Protein AF-0000000081989270 (afdb_homodimer)

Secondary structure (DSSP, 8-state):
--------------PBPHHHHHHHHBSEEEEEEEEHHHH-GGGGGSEEESSEEEEEEEE-B-SSTTEEEEEEEEEEEEEEEEEET-SSS--EEEEEEEEEEEEEEEE----SS--------STTGGGGSTT-/--------------EEPHHHHHHHHBSEEEEEEEEHHHH-GGGGGSEEESSEEEEEEEE-B-SSTTEEEEEEEEEEEEEEEEEET-SSS--EEEEEEEEEEEEEEEE----SS--------SGGGGGGGTT-

Radius of gyration: 22.68 Å; Cα contacts (8 Å, |Δi|>4): 472; chains: 2; bounding box: 54×70×56 Å

pLDDT: mean 73.43, std 27.69, range [23.03, 98.38]

Structure (mmCIF, N/CA/C/O backbone):
data_AF-0000000081989270-model_v1
#
loop_
_entity.id
_entity.type
_entity.pdbx_description
1 polymer 'Placental growth factor'
#
loop_
_atom_site.group_PDB
_atom_site.id
_atom_site.type_symbol
_atom_site.label_atom_id
_atom_site.label_alt_id
_atom_site.label_comp_id
_atom_site.label_asym_id
_atom_site.label_entity_id
_atom_site.label_seq_id
_atom_site.pdbx_PDB_ins_code
_atom_site.Cartn_x
_atom_site.Cartn_y
_atom_site.Cartn_z
_atom_site.occupancy
_atom_site.B_iso_or_equiv
_atom_site.auth_seq_id
_atom_site.auth_comp_id
_atom_site.auth_asym_id
_atom_site.auth_atom_id
_atom_site.pdbx_PDB_model_num
ATOM 1 N N . LYS A 1 1 ? -20.906 -37.25 28.047 1 23.83 1 LYS A N 1
ATOM 2 C CA . LYS A 1 1 ? -20.953 -35.812 27.797 1 23.83 1 LYS A CA 1
ATOM 3 C C . LYS A 1 1 ? -20.328 -35.469 26.469 1 23.83 1 LYS A C 1
ATOM 5 O O . LYS A 1 1 ? -19.141 -35.719 26.25 1 23.83 1 LYS A O 1
ATOM 10 N N . PRO A 1 2 ? -20.891 -35.312 25.25 1 27.73 2 PRO A N 1
ATOM 11 C CA . PRO A 1 2 ? -20.234 -35.5 23.953 1 27.73 2 PRO A CA 1
ATOM 12 C C . PRO A 1 2 ? -19.297 -34.344 23.578 1 27.73 2 PRO A C 1
ATOM 14 O O . PRO A 1 2 ? -19.484 -33.219 24.047 1 27.73 2 PRO A O 1
ATOM 17 N N . ASN A 1 3 ? -17.922 -34.562 23.438 1 27.75 3 ASN A N 1
ATOM 18 C CA . ASN A 1 3 ? -16.719 -33.781 23.125 1 27.75 3 ASN A CA 1
ATOM 19 C C . ASN A 1 3 ? -16.906 -32.906 21.891 1 27.75 3 ASN A C 1
ATOM 21 O O . ASN A 1 3 ? -17.078 -33.438 20.781 1 27.75 3 ASN A O 1
ATOM 25 N N . LEU A 1 4 ? -17.719 -31.891 21.891 1 28.42 4 LEU A N 1
ATOM 26 C CA . LEU A 1 4 ? -18.156 -30.906 20.906 1 28.42 4 LEU A CA 1
ATOM 27 C C . LEU A 1 4 ? -16.953 -30.266 20.219 1 28.42 4 LEU A C 1
ATOM 29 O O . LEU A 1 4 ? -16.203 -29.516 20.844 1 28.42 4 LEU A O 1
ATOM 33 N N . PHE A 1 5 ? -16.172 -30.953 19.328 1 28.05 5 PHE A N 1
ATOM 34 C CA . PHE A 1 5 ? -15.047 -30.703 18.438 1 28.05 5 PHE A CA 1
ATOM 35 C C . PHE A 1 5 ? -15.219 -29.391 17.688 1 28.05 5 PHE A C 1
ATOM 37 O O . PHE A 1 5 ? -16.25 -29.156 17.062 1 28.05 5 PHE A O 1
ATOM 44 N N . LEU A 1 6 ? -14.977 -28.266 18.188 1 29.64 6 LEU A N 1
ATOM 45 C CA . LEU A 1 6 ? -14.984 -26.906 17.672 1 29.64 6 LEU A CA 1
ATOM 46 C C . LEU A 1 6 ? -14.367 -26.844 16.281 1 29.64 6 LEU A C 1
ATOM 48 O O . LEU A 1 6 ? -13.219 -27.266 16.078 1 29.64 6 LEU A O 1
ATOM 52 N N . ARG A 1 7 ? -15.141 -27.078 15.141 1 26.08 7 ARG A N 1
ATOM 53 C CA . ARG A 1 7 ? -14.922 -27.031 13.695 1 26.08 7 ARG A CA 1
ATOM 54 C C . ARG A 1 7 ? -14.141 -25.781 13.305 1 26.08 7 ARG A C 1
ATOM 56 O O . ARG A 1 7 ? -14.586 -24.656 13.555 1 26.08 7 ARG A O 1
ATOM 63 N N . ASN A 1 8 ? -12.922 -25.578 13.656 1 30.67 8 ASN A N 1
ATOM 64 C CA . ASN A 1 8 ? -11.977 -24.641 13.062 1 30.67 8 ASN A CA 1
ATOM 65 C C . ASN A 1 8 ? -12.242 -24.438 11.57 1 30.67 8 ASN A C 1
ATOM 67 O O . ASN A 1 8 ? -12.055 -25.344 10.773 1 30.67 8 ASN A O 1
ATOM 71 N N . SER A 1 9 ? -13.336 -23.859 10.969 1 32.69 9 SER A N 1
ATOM 72 C CA . SER A 1 9 ? -13.953 -23.625 9.664 1 32.69 9 SER A CA 1
ATOM 73 C C . SER A 1 9 ? -12.922 -23.156 8.641 1 32.69 9 SER A C 1
ATOM 75 O O . SER A 1 9 ? -12.414 -22.031 8.727 1 32.69 9 SER A O 1
ATOM 77 N N . THR A 1 10 ? -11.734 -23.719 8.227 1 38.34 10 THR A N 1
ATOM 78 C CA . THR A 1 10 ? -10.875 -23.75 7.047 1 38.34 10 THR A CA 1
ATOM 79 C C . THR A 1 10 ? -11.688 -23.516 5.781 1 38.34 10 THR A C 1
ATOM 81 O O . THR A 1 10 ? -12.422 -24.391 5.336 1 38.34 10 THR A O 1
ATOM 84 N N . THR A 1 11 ? -12.664 -22.594 5.695 1 41.31 11 THR A N 1
ATOM 85 C CA . THR A 1 11 ? -13.469 -22.391 4.496 1 41.31 11 THR A CA 1
ATOM 86 C C . THR A 1 11 ? -12.633 -22.609 3.238 1 41.31 11 THR A C 1
ATOM 88 O O . THR A 1 11 ? -11.438 -22.312 3.219 1 41.31 11 THR A O 1
ATOM 91 N N . GLU A 1 12 ? -12.727 -23.656 2.566 1 49 12 GLU A N 1
ATOM 92 C CA . GLU A 1 12 ? -12.211 -24 1.248 1 49 12 GLU A CA 1
ATOM 93 C C . GLU A 1 12 ? -12.117 -22.781 0.344 1 49 12 GLU A C 1
ATOM 95 O O . GLU A 1 12 ? -13.141 -22.25 -0.092 1 49 12 GLU A O 1
ATOM 100 N N . ALA A 1 13 ? -11.477 -21.75 0.657 1 60.19 13 ALA A N 1
ATOM 101 C CA . ALA A 1 13 ? -11.43 -20.453 -0.017 1 60.19 13 ALA A CA 1
ATOM 102 C C . ALA A 1 13 ? -11.375 -20.625 -1.532 1 60.19 13 ALA A C 1
ATOM 104 O O . ALA A 1 13 ? -10.609 -21.453 -2.045 1 60.19 13 ALA A O 1
ATOM 105 N N . ALA A 1 14 ? -12.547 -20.422 -2.266 1 79.75 14 ALA A N 1
ATOM 106 C CA . ALA A 1 14 ? -12.711 -20.422 -3.717 1 79.75 14 ALA A CA 1
ATOM 107 C C . ALA A 1 14 ? -11.508 -19.766 -4.402 1 79.75 14 ALA A C 1
ATOM 109 O O . ALA A 1 14 ? -10.875 -18.875 -3.838 1 79.75 14 ALA A O 1
ATOM 110 N N . VAL A 1 15 ? -11.07 -20.438 -5.516 1 90.62 15 VAL A N 1
ATOM 111 C CA . VAL A 1 15 ? -9.992 -19.922 -6.359 1 90.62 15 VAL A CA 1
ATOM 112 C C . VAL A 1 15 ? -10.445 -18.641 -7.055 1 90.62 15 VAL A C 1
ATOM 114 O O . VAL A 1 15 ? -11.5 -18.625 -7.707 1 90.62 15 VAL A O 1
ATOM 117 N N . VAL A 1 16 ? -9.812 -17.656 -6.801 1 94.44 16 VAL A N 1
ATOM 118 C CA . VAL A 1 16 ? -10.094 -16.422 -7.535 1 94.44 16 VAL A CA 1
ATOM 119 C C . VAL A 1 16 ? -9.727 -16.609 -9.008 1 94.44 16 VAL A C 1
ATOM 121 O O . VAL A 1 16 ? -8.602 -17.016 -9.32 1 94.44 16 VAL A O 1
ATOM 124 N N . SER A 1 17 ? -10.594 -16.297 -9.898 1 95.62 17 SER A N 1
ATOM 125 C CA . SER A 1 17 ? -10.375 -16.516 -11.328 1 95.62 17 SER A CA 1
ATOM 126 C C . SER A 1 17 ? -9.289 -15.586 -11.867 1 95.62 17 SER A C 1
ATOM 128 O O . SER A 1 17 ? -9.055 -14.516 -11.312 1 95.62 17 SER A O 1
ATOM 130 N N . PHE A 1 18 ? -8.812 -15.953 -13.008 1 93.62 18 PHE A N 1
ATOM 131 C CA . PHE A 1 18 ? -7.809 -15.141 -13.68 1 93.62 18 PHE A CA 1
ATOM 132 C C . PHE A 1 18 ? -8.352 -13.75 -13.984 1 93.62 18 PHE A C 1
ATOM 134 O O . PHE A 1 18 ? -7.668 -12.75 -13.758 1 93.62 18 PHE A O 1
ATOM 141 N N . HIS A 1 19 ? -9.531 -13.758 -14.484 1 95.19 19 HIS A N 1
ATOM 142 C CA . HIS A 1 19 ? -10.133 -12.484 -14.844 1 95.19 19 HIS A CA 1
ATOM 143 C C . HIS A 1 19 ? -10.25 -11.562 -13.633 1 95.19 19 HIS A C 1
ATOM 145 O O . HIS A 1 19 ? -9.938 -10.367 -13.727 1 95.19 19 HIS A O 1
ATOM 151 N N . ASP A 1 20 ? -10.711 -12.117 -12.508 1 95.06 20 ASP A N 1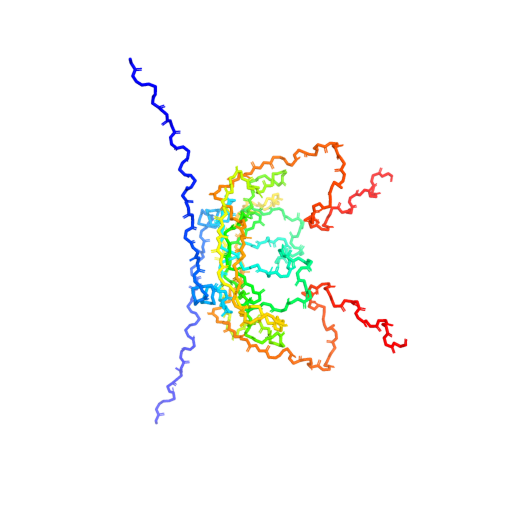
ATOM 152 C CA . ASP A 1 20 ? -10.844 -11.32 -11.297 1 95.06 20 ASP A CA 1
ATOM 153 C C . ASP A 1 20 ? -9.484 -10.859 -10.781 1 95.06 20 ASP A C 1
ATOM 155 O O . ASP A 1 20 ? -9.336 -9.719 -10.328 1 95.06 20 ASP A O 1
ATOM 159 N N . VAL A 1 21 ? -8.5 -11.734 -10.859 1 96.5 21 VAL A N 1
ATOM 160 C CA . VAL A 1 21 ? -7.156 -11.367 -10.438 1 96.5 21 VAL A CA 1
ATOM 161 C C . VAL A 1 21 ? -6.645 -10.211 -11.289 1 96.5 21 VAL A C 1
ATOM 163 O O . VAL A 1 21 ? -6.121 -9.227 -10.766 1 96.5 21 VAL A O 1
ATOM 166 N N . TRP A 1 22 ? -6.852 -10.289 -12.586 1 94.5 22 TRP A N 1
ATOM 167 C CA . TRP A 1 22 ? -6.402 -9.273 -13.531 1 94.5 22 TRP A CA 1
ATOM 168 C C . TRP A 1 22 ? -7.059 -7.93 -13.234 1 94.5 22 TRP A C 1
ATOM 170 O O . TRP A 1 22 ? -6.379 -6.906 -13.141 1 94.5 22 TRP A O 1
ATOM 180 N N . ASN A 1 23 ? -8.258 -7.898 -13.023 1 95.88 23 ASN A N 1
ATOM 181 C CA . ASN A 1 23 ? -9.008 -6.668 -12.805 1 95.88 23 ASN A CA 1
ATOM 182 C C . ASN A 1 23 ? -8.586 -5.98 -11.508 1 95.88 23 ASN A C 1
ATOM 184 O O . ASN A 1 23 ? -8.484 -4.754 -11.461 1 95.88 23 ASN A O 1
ATOM 188 N N . ARG A 1 24 ? -8.25 -6.738 -10.539 1 97 24 ARG A N 1
ATOM 189 C CA . ARG A 1 24 ? -7.957 -6.184 -9.219 1 97 24 ARG A CA 1
ATOM 190 C C . ARG A 1 24 ? -6.516 -5.695 -9.141 1 97 24 ARG A C 1
ATOM 192 O O . ARG A 1 24 ? -6.148 -4.969 -8.211 1 97 24 ARG A O 1
ATOM 199 N N . SER A 1 25 ? -5.758 -6.098 -10.102 1 97.69 25 SER A N 1
ATOM 200 C CA . SER A 1 25 ? -4.34 -5.789 -9.969 1 97.69 25 SER A CA 1
ATOM 201 C C . SER A 1 25 ? -3.896 -4.754 -11 1 97.69 25 SER A C 1
ATOM 203 O O . SER A 1 25 ? -2.734 -4.344 -11.016 1 97.69 25 SER A O 1
ATOM 205 N N . SER A 1 26 ? -4.844 -4.34 -11.766 1 97.69 26 SER A N 1
ATOM 206 C CA . SER A 1 26 ? -4.504 -3.396 -12.828 1 97.69 26 SER A CA 1
ATOM 207 C C . SER A 1 26 ? -4.129 -2.033 -12.258 1 97.69 26 SER A C 1
ATOM 209 O O . SER A 1 26 ? -4.578 -1.665 -11.164 1 97.69 26 SER A O 1
ATOM 211 N N . CYS A 1 27 ? -3.357 -1.282 -13 1 97.94 27 CYS A N 1
ATOM 212 C CA . CYS A 1 27 ? -2.867 0.047 -12.648 1 97.94 27 CYS A CA 1
ATOM 213 C C . CYS A 1 27 ? -4.027 0.995 -12.359 1 97.94 27 CYS A C 1
ATOM 215 O O . CYS A 1 27 ? -4.824 1.296 -13.25 1 97.94 27 CYS A O 1
ATOM 217 N N . GLN A 1 28 ? -4.105 1.495 -11.141 1 98.12 28 GLN A N 1
ATOM 218 C CA . GLN A 1 28 ? -5.18 2.377 -10.695 1 98.12 28 GLN A CA 1
ATOM 219 C C . GLN A 1 28 ? -4.824 3.066 -9.383 1 98.12 28 GLN A C 1
ATOM 221 O O . GLN A 1 28 ? -3.945 2.604 -8.648 1 98.12 28 GLN A O 1
ATOM 226 N N . PRO A 1 29 ? -5.5 4.16 -9.078 1 98.06 29 PRO A N 1
ATOM 227 C CA . PRO A 1 29 ? -5.312 4.727 -7.738 1 98.06 29 PRO A CA 1
ATOM 228 C C . PRO A 1 29 ? -5.848 3.82 -6.633 1 98.06 29 PRO A C 1
ATOM 230 O O . PRO A 1 29 ? -6.984 3.352 -6.707 1 98.06 29 PRO A O 1
ATOM 233 N N . LEU A 1 30 ? -5.094 3.553 -5.699 1 97.94 30 LEU A N 1
ATOM 234 C CA . LEU A 1 30 ? -5.508 2.758 -4.551 1 97.94 30 LEU A CA 1
ATOM 235 C C . LEU A 1 30 ? -5.133 3.453 -3.246 1 97.94 30 LEU A C 1
ATOM 237 O O . LEU A 1 30 ? -4.188 4.242 -3.207 1 97.94 30 LEU A O 1
ATOM 241 N N . GLU A 1 31 ? -5.828 3.117 -2.223 1 97.19 31 GLU A N 1
ATOM 242 C CA . GLU A 1 31 ? -5.516 3.646 -0.899 1 97.19 31 GLU A CA 1
ATOM 243 C C . GLU A 1 31 ? -4.203 3.072 -0.371 1 97.19 31 GLU A C 1
ATOM 245 O O . GLU A 1 31 ? -3.961 1.868 -0.479 1 97.19 31 GLU A O 1
ATOM 250 N N . LYS A 1 32 ? -3.414 3.939 0.154 1 96.88 32 LYS A N 1
ATOM 251 C CA . LYS A 1 32 ? -2.129 3.58 0.746 1 96.88 32 LYS A CA 1
ATOM 252 C C . LYS A 1 32 ? -1.844 4.418 1.99 1 96.88 32 LYS A C 1
ATOM 254 O O . LYS A 1 32 ? -2.146 5.609 2.025 1 96.88 32 LYS A O 1
ATOM 259 N N . LEU A 1 33 ? -1.359 3.801 2.936 1 97.38 33 LEU A N 1
ATOM 260 C CA . LEU A 1 33 ? -0.905 4.551 4.102 1 97.38 33 LEU A CA 1
ATOM 261 C C . LEU A 1 33 ? 0.518 5.062 3.898 1 97.38 33 LEU A C 1
ATOM 263 O O . LEU A 1 33 ? 1.409 4.297 3.525 1 97.38 33 LEU A O 1
ATOM 267 N N . VAL A 1 34 ? 0.721 6.34 4.145 1 95.5 34 VAL A N 1
ATOM 268 C CA . VAL A 1 34 ? 2 6.992 3.891 1 95.5 34 VAL A CA 1
ATOM 269 C C . VAL A 1 34 ? 2.492 7.684 5.16 1 95.5 34 VAL A C 1
ATOM 271 O O . VAL A 1 34 ? 1.75 8.438 5.789 1 95.5 34 VAL A O 1
ATOM 274 N N . ASP A 1 35 ? 3.713 7.457 5.488 1 92.88 35 ASP A N 1
ATOM 275 C CA . ASP A 1 35 ? 4.293 8.141 6.641 1 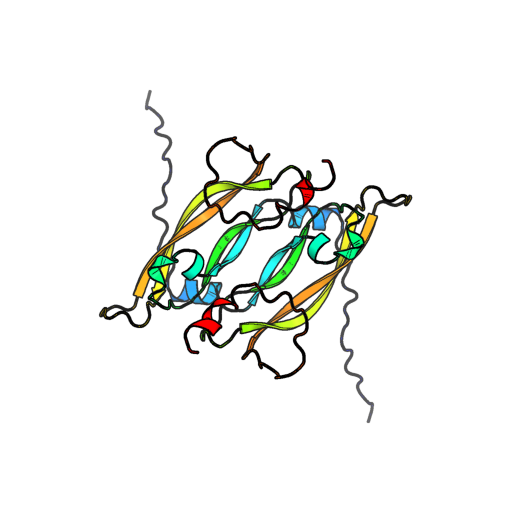92.88 35 ASP A CA 1
ATOM 276 C C . ASP A 1 35 ? 4.43 9.641 6.383 1 92.88 35 ASP A C 1
ATOM 278 O O . ASP A 1 35 ? 4.918 10.047 5.328 1 92.88 35 ASP A O 1
ATOM 282 N N . ILE A 1 36 ? 4.133 10.375 7.363 1 91.94 36 ILE A N 1
ATOM 283 C CA . ILE A 1 36 ? 4.188 11.82 7.203 1 91.94 36 ILE A CA 1
ATOM 284 C C . ILE A 1 36 ? 5.645 12.266 7.066 1 91.94 36 ILE A C 1
ATOM 286 O O . ILE A 1 36 ? 5.949 13.172 6.285 1 91.94 36 ILE A O 1
ATOM 290 N N . VAL A 1 37 ? 6.57 11.594 7.777 1 88.88 37 VAL A N 1
ATOM 291 C CA . VAL A 1 37 ? 7.98 11.977 7.762 1 88.88 37 VAL A CA 1
ATOM 292 C C . VAL A 1 37 ? 8.555 11.766 6.363 1 88.88 37 VAL A C 1
ATOM 294 O O . VAL A 1 37 ? 9.5 12.453 5.965 1 88.88 37 VAL A O 1
ATOM 297 N N . ALA A 1 38 ? 8.031 10.82 5.66 1 88.5 38 ALA A N 1
ATOM 298 C CA . ALA A 1 38 ? 8.484 10.586 4.289 1 88.5 38 ALA A CA 1
ATOM 299 C C . ALA A 1 38 ? 8.008 11.695 3.359 1 88.5 38 ALA A C 1
ATOM 301 O O . ALA A 1 38 ? 8.688 12.039 2.387 1 88.5 38 ALA A O 1
ATOM 302 N N . GLU A 1 39 ? 6.863 12.227 3.604 1 91 39 GLU A N 1
ATOM 303 C CA . GLU A 1 39 ? 6.289 13.289 2.785 1 91 39 GLU A CA 1
ATOM 304 C C . GLU A 1 39 ? 6.859 14.648 3.174 1 91 39 GLU A C 1
ATOM 306 O O . GLU A 1 39 ? 6.969 15.547 2.332 1 91 39 GLU A O 1
ATOM 311 N N . TYR A 1 40 ? 7.188 14.742 4.422 1 88.44 40 TYR A N 1
ATOM 312 C CA . TYR A 1 40 ? 7.723 15.977 4.969 1 88.44 40 TYR A CA 1
ATOM 313 C C . TYR A 1 40 ? 8.992 15.711 5.773 1 88.44 40 TYR A C 1
ATOM 315 O O . TYR A 1 40 ? 9 15.852 7 1 88.44 40 TYR A O 1
ATOM 323 N N . PRO A 1 41 ? 10.047 15.43 5.066 1 81.69 41 PRO A N 1
ATOM 324 C CA . PRO A 1 41 ? 11.281 15.047 5.754 1 81.69 41 PRO A CA 1
ATOM 325 C C . PRO A 1 41 ? 11.859 16.172 6.605 1 81.69 41 PRO A C 1
ATOM 327 O O . PRO A 1 41 ? 12.477 15.914 7.641 1 81.69 41 PRO A O 1
ATOM 330 N N . SER A 1 42 ? 11.875 17.328 6.125 1 74.25 42 SER A N 1
ATOM 331 C CA . SER A 1 42 ? 12.461 18.469 6.832 1 74.25 42 SER A CA 1
ATOM 332 C C . SER A 1 42 ? 11.672 18.797 8.086 1 74.25 42 SER A C 1
ATOM 334 O O . SER A 1 42 ? 12.195 19.422 9.016 1 74.25 42 SER A O 1
ATOM 336 N N . GLU A 1 43 ? 10.5 18.406 8.062 1 59.53 43 GLU A N 1
ATOM 337 C CA . GLU A 1 43 ? 9.672 18.703 9.227 1 59.53 43 GLU A CA 1
ATOM 338 C C . GLU A 1 43 ? 9.977 17.766 10.391 1 59.53 43 GLU A C 1
ATOM 340 O O . GLU A 1 43 ? 9.367 17.875 11.453 1 59.53 43 GLU A O 1
ATOM 345 N N . VAL A 1 44 ? 11.039 16.906 10.234 1 56.47 44 VAL A N 1
ATOM 346 C CA . VAL A 1 44 ? 11.383 15.758 11.07 1 56.47 44 VAL A CA 1
ATOM 347 C C . VAL A 1 44 ? 11.688 16.234 12.492 1 56.47 44 VAL A C 1
ATOM 349 O O . VAL A 1 44 ? 11.516 15.477 13.453 1 56.47 44 VAL A O 1
ATOM 352 N N . GLU A 1 45 ? 12.008 17.516 12.516 1 57.81 45 GLU A N 1
ATOM 353 C CA . GLU A 1 45 ? 12.25 17.812 13.922 1 57.81 45 GLU A CA 1
ATOM 354 C C . GLU A 1 45 ? 11.008 17.547 14.766 1 57.81 45 GLU A C 1
ATOM 356 O O . GLU A 1 45 ? 11.078 17.5 15.992 1 57.81 45 GLU A O 1
ATOM 361 N N . HIS A 1 46 ? 9.758 17.203 14.039 1 60.62 46 HIS A N 1
ATOM 362 C CA . HIS A 1 46 ? 8.508 17.094 14.781 1 60.62 46 HIS A CA 1
ATOM 363 C C . HIS A 1 46 ? 7.84 15.75 14.547 1 60.62 46 HIS A C 1
ATOM 365 O O . HIS A 1 46 ? 7.961 15.172 13.461 1 60.62 46 HIS A O 1
ATOM 371 N N . VAL A 1 47 ? 7.371 15.242 15.656 1 77.88 47 VAL A N 1
ATOM 372 C CA . VAL A 1 47 ? 6.566 14.031 15.609 1 77.88 47 VAL A CA 1
ATOM 373 C C . VAL A 1 47 ? 5.102 14.391 15.383 1 77.88 47 VAL A C 1
ATOM 375 O O . VAL A 1 47 ? 4.543 15.227 16.094 1 77.88 47 VAL A O 1
ATOM 378 N N . PHE A 1 48 ? 4.449 13.906 14.344 1 85.5 48 PHE A N 1
ATOM 379 C CA . PHE A 1 48 ? 3.041 14.148 14.062 1 85.5 48 PHE A CA 1
ATOM 380 C C . PHE A 1 48 ? 2.184 12.992 14.57 1 85.5 48 PHE A C 1
ATOM 382 O O . PHE A 1 48 ? 2.654 11.859 14.664 1 85.5 48 PHE A O 1
ATOM 389 N N . SER A 1 49 ? 1.02 13.508 14.875 1 88.56 49 SER A N 1
ATOM 390 C CA . SER A 1 49 ? -0.007 12.523 15.203 1 88.56 49 SER A CA 1
ATOM 391 C C . SER A 1 49 ? -1.243 12.703 14.328 1 88.56 49 SER A C 1
ATOM 393 O O . SER A 1 49 ? -1.873 13.766 14.344 1 88.56 49 SER A O 1
ATOM 395 N N . PRO A 1 50 ? -1.755 11.648 13.703 1 93.19 50 PRO A N 1
ATOM 396 C CA . PRO A 1 50 ? -1.04 10.383 13.5 1 93.19 50 PRO A CA 1
ATOM 397 C C . PRO A 1 50 ? 0.261 10.57 12.719 1 93.19 50 PRO A C 1
ATOM 399 O O . PRO A 1 50 ? 0.532 11.656 12.211 1 93.19 50 PRO A O 1
ATOM 402 N N . SER A 1 51 ? 1.103 9.453 12.727 1 92.56 51 SER A N 1
ATOM 403 C CA . SER A 1 51 ? 2.4 9.547 12.062 1 92.56 51 SER A CA 1
ATOM 404 C C . SER A 1 51 ? 2.299 9.156 10.594 1 92.56 51 SER A C 1
ATOM 406 O O . SER A 1 51 ? 3.27 9.281 9.844 1 92.56 51 SER A O 1
ATOM 408 N N . CYS A 1 52 ? 1.117 8.586 10.195 1 95.62 52 CYS A N 1
ATOM 409 C CA . CYS A 1 52 ? 0.863 8.266 8.797 1 95.62 52 CYS A CA 1
ATOM 410 C C . CYS A 1 52 ? -0.525 8.734 8.367 1 95.62 52 CYS A C 1
ATOM 412 O O . CYS A 1 52 ? -1.357 9.062 9.219 1 95.62 52 CYS A O 1
ATOM 414 N N . VAL A 1 53 ? -0.722 8.836 7.062 1 97.31 53 VAL A N 1
ATOM 415 C CA . VAL A 1 53 ? -2.012 9.266 6.535 1 97.31 53 VAL A CA 1
ATOM 416 C C . VAL A 1 53 ? -2.416 8.375 5.363 1 97.31 53 VAL A C 1
ATOM 418 O O . VAL A 1 53 ? -1.56 7.781 4.703 1 97.31 53 VAL A O 1
ATOM 421 N N . SER A 1 54 ? -3.672 8.297 5.109 1 97.75 54 SER A N 1
ATOM 422 C CA . SER A 1 54 ? -4.23 7.547 3.988 1 97.75 54 SER A CA 1
ATOM 423 C C . SER A 1 54 ? -4.332 8.414 2.74 1 97.75 54 SER A C 1
ATOM 425 O O . SER A 1 54 ? -4.957 9.477 2.766 1 97.75 54 SER A O 1
ATOM 427 N N . LEU A 1 55 ? -3.701 7.984 1.735 1 97.38 55 LEU A N 1
ATOM 428 C CA . LEU A 1 55 ? -3.713 8.703 0.465 1 97.38 55 LEU A CA 1
ATOM 429 C C . LEU A 1 55 ? -3.994 7.75 -0.693 1 97.38 55 LEU A C 1
ATOM 431 O O . LEU A 1 55 ? -3.619 6.574 -0.644 1 97.38 55 LEU A O 1
ATOM 435 N N . ARG A 1 56 ? -4.633 8.258 -1.693 1 97.81 56 ARG A N 1
ATOM 436 C CA . ARG A 1 56 ? -4.734 7.488 -2.93 1 97.81 56 ARG A CA 1
ATOM 437 C C . ARG A 1 56 ? -3.496 7.676 -3.795 1 97.81 56 ARG A C 1
ATOM 439 O O . ARG A 1 56 ? -3.125 8.805 -4.121 1 97.81 56 ARG A O 1
ATOM 446 N N . ARG A 1 57 ? -2.861 6.566 -4.16 1 98.12 57 ARG A N 1
ATOM 447 C CA . ARG A 1 57 ? -1.669 6.555 -5 1 98.12 57 ARG A CA 1
ATOM 448 C C . ARG A 1 57 ? -1.753 5.453 -6.051 1 98.12 57 ARG A C 1
ATOM 450 O O . ARG A 1 57 ? -2.299 4.379 -5.793 1 98.12 57 ARG A O 1
ATOM 457 N N . CYS A 1 58 ? -1.231 5.746 -7.195 1 98.31 58 CYS A N 1
ATOM 458 C CA . CYS A 1 58 ? -1.24 4.758 -8.273 1 98.31 58 CYS A CA 1
ATOM 459 C C . CYS A 1 58 ? -0.482 3.5 -7.859 1 98.31 58 CYS A C 1
ATOM 461 O O . CYS A 1 58 ? 0.648 3.582 -7.375 1 98.31 58 CYS A O 1
ATOM 463 N N . SER A 1 59 ? -1.125 2.445 -8.062 1 97.56 59 SER A N 1
ATOM 464 C CA . SER A 1 59 ? -0.6 1.124 -7.742 1 97.56 59 SER A CA 1
ATOM 465 C C . SER A 1 59 ? -1.035 0.088 -8.773 1 97.56 59 SER A C 1
ATOM 467 O O . SER A 1 59 ? -1.928 0.349 -9.586 1 97.56 59 SER A O 1
ATOM 469 N N . GLY A 1 60 ? -0.353 -1.085 -8.648 1 97.06 60 GLY A N 1
ATOM 470 C CA . GLY A 1 60 ? -0.695 -2.168 -9.555 1 97.06 60 GLY A CA 1
ATOM 471 C C . GLY A 1 60 ? 0.347 -2.393 -10.641 1 97.06 60 GLY A C 1
ATOM 472 O O . GLY A 1 60 ? 1.451 -1.849 -10.562 1 97.06 60 GLY A O 1
ATOM 473 N N . CYS A 1 61 ? -0.033 -3.33 -11.562 1 95.69 61 CYS A N 1
ATOM 474 C CA . CYS A 1 61 ? 0.91 -3.705 -12.609 1 95.69 61 CYS A CA 1
ATOM 475 C C . CYS A 1 61 ? 0.296 -3.508 -13.992 1 95.69 61 CYS A C 1
ATOM 477 O O . CYS A 1 61 ? -0.916 -3.326 -14.117 1 95.69 61 CYS A O 1
ATOM 479 N N . CYS A 1 62 ? 1.201 -3.402 -14.914 1 95 62 CYS A N 1
ATOM 480 C CA . CYS A 1 62 ? 0.812 -3.244 -16.312 1 95 62 CYS A CA 1
ATOM 481 C C . CYS A 1 62 ? 0.923 -4.566 -17.062 1 95 62 CYS A C 1
ATOM 483 O O . CYS A 1 62 ? 1.498 -5.527 -16.547 1 95 62 CYS A O 1
ATOM 485 N N . GLY A 1 63 ? 0.256 -4.715 -18.203 1 90.31 63 GLY A N 1
ATOM 486 C CA . GLY A 1 63 ? 0.303 -5.93 -19 1 90.31 63 GLY A CA 1
ATOM 487 C C . GLY A 1 63 ? 1.675 -6.203 -19.578 1 90.31 63 GLY A C 1
ATOM 488 O O . GLY A 1 63 ? 2.031 -7.359 -19.828 1 90.31 63 GLY A O 1
ATOM 489 N N . ASP A 1 64 ? 2.318 -5.121 -19.781 1 85.62 64 ASP A N 1
ATOM 490 C CA . ASP A 1 64 ? 3.682 -5.172 -20.297 1 85.62 64 ASP A CA 1
ATOM 491 C C . ASP A 1 64 ? 4.688 -4.727 -19.234 1 85.62 64 ASP A C 1
ATOM 493 O O . ASP A 1 64 ? 4.547 -3.646 -18.656 1 85.62 64 ASP A O 1
ATOM 497 N N . GLU A 1 65 ? 5.688 -5.504 -19.078 1 83 65 GLU A N 1
ATOM 498 C CA . GLU A 1 65 ? 6.672 -5.23 -18.031 1 83 65 GLU A CA 1
ATOM 499 C C . GLU A 1 65 ? 7.457 -3.955 -18.328 1 83 65 GLU A C 1
ATOM 501 O O . GLU A 1 65 ? 8.102 -3.393 -17.438 1 83 65 GLU A O 1
ATOM 506 N N . ARG A 1 66 ? 7.438 -3.635 -19.609 1 86.5 66 ARG A N 1
ATOM 507 C CA . ARG A 1 66 ? 8.156 -2.43 -20 1 86.5 66 ARG A CA 1
ATOM 508 C C . ARG A 1 66 ? 7.395 -1.174 -19.594 1 86.5 66 ARG A C 1
ATOM 510 O O . ARG A 1 66 ? 7.945 -0.072 -19.609 1 86.5 66 ARG A O 1
ATOM 517 N N . LEU A 1 67 ? 6.223 -1.36 -19.234 1 92.44 67 LEU A N 1
ATOM 518 C CA . LEU A 1 67 ? 5.387 -0.232 -18.844 1 92.44 67 LEU A CA 1
ATOM 519 C C . LEU A 1 67 ? 5.359 -0.071 -17.328 1 92.44 67 LEU A C 1
ATOM 521 O O . LEU A 1 67 ? 5.523 -1.048 -16.594 1 92.44 67 LEU A O 1
ATOM 525 N N . HIS A 1 68 ? 5.18 1.168 -16.891 1 95.06 68 HIS A N 1
ATOM 526 C CA . HIS A 1 68 ? 5.062 1.479 -15.469 1 95.06 68 HIS A CA 1
ATOM 527 C C . HIS A 1 68 ? 3.744 2.182 -15.172 1 95.06 68 HIS A C 1
ATOM 529 O O . HIS A 1 68 ? 3.244 2.957 -15.984 1 95.06 68 HIS A O 1
ATOM 535 N N . CYS A 1 69 ? 3.193 1.844 -14.031 1 96.81 69 CYS A N 1
ATOM 536 C CA . CYS A 1 69 ? 1.979 2.494 -13.547 1 96.81 69 CYS A CA 1
ATOM 537 C C . CYS A 1 69 ? 2.289 3.871 -12.969 1 96.81 69 CYS A C 1
ATOM 539 O O . CYS A 1 69 ? 2.955 3.979 -11.938 1 96.81 69 CYS A O 1
ATOM 541 N N . VAL A 1 70 ? 1.752 4.926 -13.625 1 97.62 70 VAL A N 1
ATOM 542 C CA . VAL A 1 70 ? 2.168 6.266 -13.227 1 97.62 70 VAL A CA 1
ATOM 543 C C . VAL A 1 70 ? 0.945 7.176 -13.109 1 97.62 70 VAL A C 1
ATOM 545 O O . VAL A 1 70 ? -0.07 6.949 -13.766 1 97.62 70 VAL A O 1
ATOM 548 N N . ALA A 1 71 ? 1.113 8.219 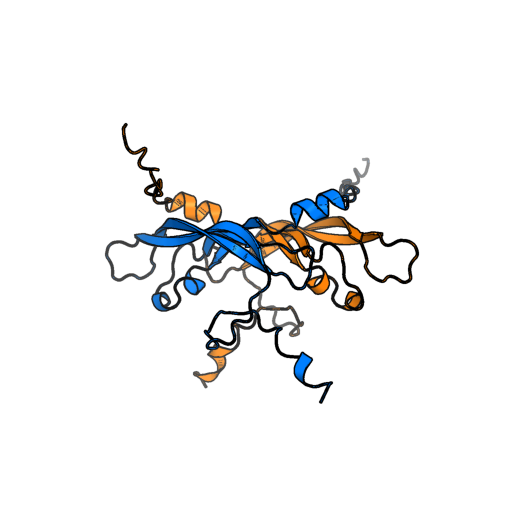-12.219 1 96.94 71 ALA A N 1
ATOM 549 C CA . ALA A 1 71 ? 0.043 9.195 -12.062 1 96.94 71 ALA A CA 1
ATOM 550 C C . ALA A 1 71 ? -0.054 10.102 -13.281 1 96.94 71 ALA A C 1
ATOM 552 O O . ALA A 1 71 ? 0.956 10.633 -13.75 1 96.94 71 ALA A O 1
ATOM 553 N N . THR A 1 72 ? -1.253 10.297 -13.797 1 97.25 72 THR A N 1
ATOM 554 C CA . THR A 1 72 ? -1.452 11.219 -14.906 1 97.25 72 THR A CA 1
ATOM 555 C C . THR A 1 72 ? -2.273 12.43 -14.461 1 97.25 72 THR A C 1
ATOM 557 O O . THR A 1 72 ? -2.34 13.438 -15.172 1 97.25 72 THR A O 1
ATOM 560 N N . GLU A 1 73 ? -2.932 12.305 -13.336 1 97.38 73 GLU A N 1
ATOM 561 C CA . GLU A 1 73 ? -3.656 13.398 -12.695 1 97.38 73 GLU A CA 1
ATOM 562 C C . GLU A 1 73 ? -3.508 13.344 -11.18 1 97.38 73 GLU A C 1
ATOM 564 O O . GLU A 1 73 ? -3.529 12.258 -10.586 1 97.38 73 GLU A O 1
ATOM 569 N N . THR A 1 74 ? -3.326 14.523 -10.648 1 95.94 74 THR A N 1
ATOM 570 C CA . THR A 1 74 ? -3.189 14.594 -9.195 1 95.94 74 THR A CA 1
ATOM 571 C C . THR A 1 74 ? -4.113 15.664 -8.617 1 95.94 74 THR A C 1
ATOM 573 O O . THR A 1 74 ? -4.598 16.531 -9.344 1 95.94 74 THR A O 1
ATOM 576 N N . THR A 1 75 ? -4.48 15.523 -7.379 1 95.75 75 THR A N 1
ATOM 577 C CA . THR A 1 75 ? -5.215 16.5 -6.582 1 95.75 75 THR A CA 1
ATOM 578 C C . THR A 1 75 ? -4.582 16.656 -5.203 1 95.75 75 THR A C 1
ATOM 580 O O . THR A 1 75 ? -3.852 15.781 -4.742 1 95.75 75 THR A O 1
ATOM 583 N N . ASN A 1 76 ? -4.844 17.812 -4.637 1 94.25 76 ASN A N 1
ATOM 584 C CA . ASN A 1 76 ? -4.332 18.031 -3.289 1 94.25 76 ASN A CA 1
ATOM 585 C C . ASN A 1 76 ? -5.434 17.891 -2.242 1 94.25 76 ASN A C 1
ATOM 587 O O . ASN A 1 76 ? -6.598 18.203 -2.512 1 94.25 76 ASN A O 1
ATOM 591 N N . ILE A 1 77 ? -5.043 17.375 -1.119 1 94.06 77 ILE A N 1
ATOM 592 C CA . ILE A 1 77 ? -5.941 17.266 0.026 1 94.06 77 ILE A CA 1
ATOM 593 C C . ILE A 1 77 ? -5.266 17.844 1.268 1 94.06 77 ILE A C 1
ATOM 595 O O . ILE A 1 77 ? -4.074 17.625 1.496 1 94.06 77 ILE A O 1
ATOM 599 N N . THR A 1 78 ? -6.023 18.625 2.012 1 95.19 78 THR A N 1
ATOM 600 C CA . THR A 1 78 ? -5.496 19.203 3.248 1 95.19 78 THR A CA 1
ATOM 601 C C . THR A 1 78 ? -6.004 18.422 4.461 1 95.19 78 THR A C 1
ATOM 603 O O . THR A 1 78 ? -7.191 18.094 4.543 1 95.19 78 THR A O 1
ATOM 606 N N . MET A 1 79 ? -5.086 18.125 5.344 1 94.81 79 MET A N 1
ATOM 607 C CA . MET A 1 79 ? -5.426 17.328 6.516 1 94.81 79 MET A CA 1
ATOM 608 C C . MET A 1 79 ? -4.984 18.031 7.797 1 94.81 79 MET A C 1
ATOM 610 O O . MET A 1 79 ? -3.939 18.672 7.828 1 94.81 79 MET A O 1
ATOM 614 N N . GLN A 1 80 ? -5.848 17.844 8.852 1 93.38 80 GLN A N 1
ATOM 615 C CA . GLN A 1 80 ? -5.496 18.328 10.18 1 93.38 80 GLN A CA 1
ATOM 616 C C . GLN A 1 80 ? -4.73 17.281 10.969 1 93.38 80 GLN A C 1
ATOM 618 O O . GLN A 1 80 ? -5.156 16.125 11.047 1 93.38 80 GLN A O 1
ATOM 623 N N . LEU A 1 81 ? -3.643 17.766 11.523 1 92.25 81 LEU A N 1
ATOM 624 C CA . LEU A 1 81 ? -2.803 16.875 12.32 1 92.25 81 LEU A CA 1
ATOM 625 C C . LEU A 1 81 ? -2.404 17.547 13.633 1 92.25 81 LEU A C 1
ATOM 627 O O . LEU A 1 81 ? -2.586 18.75 13.805 1 92.25 81 LEU A O 1
ATOM 631 N N . LEU A 1 82 ? -1.948 16.688 14.586 1 88.5 82 LEU A N 1
ATOM 632 C CA . LEU A 1 82 ? -1.362 17.219 15.82 1 88.5 82 LEU A CA 1
ATOM 633 C C . LEU A 1 82 ? 0.16 17.234 15.734 1 88.5 82 LEU A C 1
ATOM 635 O O . LEU A 1 82 ? 0.776 16.219 15.375 1 88.5 82 LEU A O 1
ATOM 639 N N . LYS A 1 83 ? 0.744 18.391 15.922 1 83.56 83 LYS A N 1
ATOM 640 C CA . LYS A 1 83 ? 2.199 18.516 15.969 1 83.56 83 LYS A CA 1
ATOM 641 C C . LYS A 1 83 ? 2.713 18.438 17.406 1 83.56 83 LYS A C 1
ATOM 643 O O . LYS A 1 83 ? 2.439 19.328 18.219 1 83.56 83 LYS A O 1
ATOM 648 N N . MET A 1 84 ? 3.463 17.391 17.609 1 72.94 84 MET A N 1
ATOM 649 C CA . MET A 1 84 ? 3.959 17.188 18.969 1 72.94 84 MET A CA 1
ATOM 650 C C . MET A 1 84 ? 5.195 18.047 19.234 1 72.94 84 MET A C 1
ATOM 652 O O . MET A 1 84 ? 6.035 18.219 18.344 1 72.94 84 MET A O 1
ATOM 656 N N . ASN A 1 85 ? 5.285 18.547 20.391 1 67.44 85 ASN A N 1
ATOM 657 C CA . ASN A 1 85 ? 6.367 19.312 21 1 67.44 85 ASN A CA 1
ATOM 658 C C . ASN A 1 85 ? 6.434 20.734 20.422 1 67.44 85 ASN A C 1
ATOM 660 O O . ASN A 1 85 ? 7.48 21.375 20.453 1 67.44 85 ASN A O 1
ATOM 664 N N . SER A 1 86 ? 5.484 21.016 19.672 1 58.19 86 SER A N 1
ATOM 665 C CA . SER A 1 86 ? 5.621 22.359 19.156 1 58.19 86 SER A CA 1
ATOM 666 C C . SER A 1 86 ? 5.512 23.391 20.266 1 58.19 86 SER A C 1
ATOM 668 O O . SER A 1 86 ? 4.773 23.188 21.234 1 58.19 86 SER A O 1
ATOM 670 N N . GLU A 1 87 ? 6.652 24.016 20.359 1 60.19 87 GLU A N 1
ATOM 671 C CA . GLU A 1 87 ? 6.605 25.188 21.219 1 60.19 87 GLU A CA 1
ATOM 672 C C . GLU A 1 87 ? 5.316 25.984 21 1 60.19 87 GLU A C 1
ATOM 674 O O . GLU A 1 87 ? 4.992 26.875 21.797 1 60.19 87 GLU A O 1
ATOM 679 N N . GLU A 1 88 ? 4.684 25.562 19.953 1 57.22 88 GLU A N 1
ATOM 680 C CA . GLU A 1 88 ? 3.576 26.453 19.641 1 57.22 88 GLU A CA 1
ATOM 681 C C . GLU A 1 88 ? 2.334 26.109 20.453 1 57.22 88 GLU A C 1
ATOM 683 O O . GLU A 1 88 ? 2.15 24.953 20.859 1 57.22 88 GLU A O 1
ATOM 688 N N . LYS A 1 89 ? 1.666 27.094 20.797 1 62.38 89 LYS A N 1
ATOM 689 C CA . LYS A 1 89 ? 0.445 27.094 21.594 1 62.38 89 LYS A CA 1
ATOM 690 C C . LYS A 1 89 ? -0.596 26.141 21.031 1 62.38 89 LYS A C 1
ATOM 692 O O . LYS A 1 89 ? -1.4 25.578 21.766 1 62.38 89 LYS A O 1
ATOM 697 N N . THR A 1 90 ? -0.504 26.094 19.5 1 65.62 90 THR A N 1
ATOM 698 C CA . THR A 1 90 ? -1.556 25.234 18.984 1 65.62 90 THR A CA 1
ATOM 699 C C . THR A 1 90 ? -0.961 23.969 18.359 1 65.62 90 THR A C 1
ATOM 701 O O . THR A 1 90 ? -0.291 24.016 17.328 1 65.62 90 THR A O 1
ATOM 704 N N . PRO A 1 91 ? -1.35 22.953 18.922 1 80.62 91 PRO A N 1
ATOM 705 C CA . PRO A 1 91 ? -0.711 21.703 18.516 1 80.62 91 PRO A CA 1
ATOM 706 C C . PRO A 1 91 ? -1.23 21.172 17.188 1 80.62 91 PRO A C 1
ATOM 708 O O . PRO A 1 91 ? -0.573 20.344 16.547 1 80.62 91 PRO A O 1
ATOM 711 N N . TYR A 1 92 ? -2.383 21.766 16.766 1 86.88 92 TYR A N 1
ATOM 712 C CA . TYR A 1 92 ? -2.918 21.266 15.5 1 86.88 92 TYR A CA 1
ATOM 713 C C . TYR A 1 92 ? -2.354 22.047 14.32 1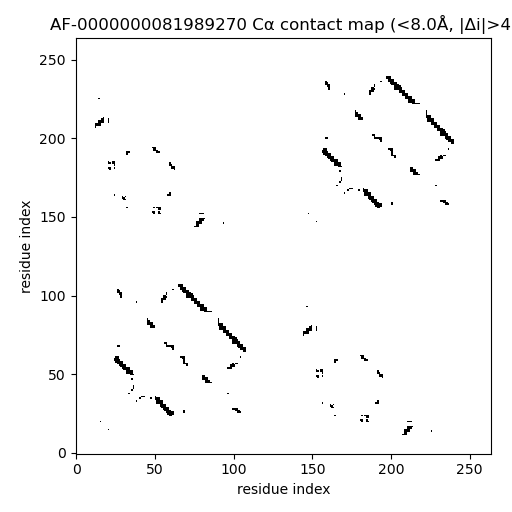 86.88 92 TYR A C 1
ATOM 715 O O . TYR A 1 92 ? -2.195 23.266 14.391 1 86.88 92 TYR A O 1
ATOM 723 N N . VAL A 1 93 ? -1.996 21.25 13.352 1 88.31 93 VAL A N 1
ATOM 724 C CA . VAL A 1 93 ? -1.479 21.844 12.125 1 88.31 93 VAL A CA 1
ATOM 725 C C . VAL A 1 93 ? -2.219 21.266 10.922 1 88.31 93 VAL A C 1
ATOM 727 O O . VAL A 1 93 ? -2.844 20.203 11.023 1 88.31 93 VAL A O 1
ATOM 730 N N . GLU A 1 94 ? -2.207 22.094 9.836 1 90.56 94 GLU A N 1
ATOM 731 C CA . GLU A 1 94 ? -2.771 21.625 8.57 1 90.56 94 GLU A CA 1
ATOM 732 C C . GLU A 1 94 ? -1.685 21.422 7.52 1 90.56 94 GLU A C 1
ATOM 734 O O . GLU A 1 94 ? -0.905 22.344 7.242 1 90.56 94 GLU A O 1
ATOM 739 N N . LEU A 1 95 ? -1.683 20.219 7.039 1 90.75 95 LEU A N 1
ATOM 740 C CA . LEU A 1 95 ? -0.71 19.906 6 1 90.75 95 LEU A CA 1
ATOM 741 C C . LEU A 1 95 ? -1.41 19.469 4.715 1 90.75 95 LEU A C 1
ATOM 743 O O . LEU A 1 95 ? -2.49 18.875 4.762 1 90.75 95 LEU A O 1
ATOM 747 N N . SER A 1 96 ? -0.772 19.75 3.578 1 93.75 96 SER A N 1
ATOM 748 C CA . SER A 1 96 ? -1.303 19.391 2.27 1 93.75 96 SER A CA 1
ATOM 749 C C . SER A 1 96 ? -0.574 18.172 1.693 1 93.75 96 SER A C 1
ATOM 751 O O . SER A 1 96 ? 0.656 18.109 1.743 1 93.75 96 SER A O 1
ATOM 753 N N . PHE A 1 97 ? -1.385 17.234 1.136 1 94.44 97 PHE A N 1
ATOM 754 C CA . PHE A 1 97 ? -0.829 16.031 0.525 1 94.44 97 PHE A CA 1
ATOM 755 C C . PHE A 1 97 ? -1.34 15.867 -0.9 1 94.44 97 PHE A C 1
ATOM 757 O O . PHE A 1 97 ? -2.426 16.344 -1.236 1 94.44 97 PHE A O 1
ATOM 764 N N . THR A 1 98 ? -0.569 15.117 -1.643 1 95.81 98 THR A N 1
ATOM 765 C CA . THR A 1 98 ? -0.938 14.859 -3.029 1 95.81 98 THR A CA 1
ATOM 766 C C . THR A 1 98 ? -1.601 13.492 -3.168 1 95.81 98 THR A C 1
ATOM 768 O O . THR A 1 98 ? -1.07 12.484 -2.689 1 95.81 98 THR A O 1
ATOM 771 N N . GLU A 1 99 ? -2.773 13.539 -3.83 1 96.81 99 GLU A N 1
ATOM 772 C CA . GLU A 1 99 ? -3.441 12.297 -4.203 1 96.81 99 GLU A CA 1
ATOM 773 C C . GLU A 1 99 ? -3.439 12.102 -5.719 1 96.81 99 GLU A C 1
ATOM 775 O O . GLU A 1 99 ? -3.447 13.078 -6.473 1 96.81 99 GLU A O 1
ATOM 780 N N . HIS A 1 100 ? -3.336 10.844 -6.051 1 97.06 100 HIS A N 1
ATOM 781 C CA . HIS A 1 100 ? -3.451 10.5 -7.465 1 97.06 100 HIS A CA 1
ATOM 782 C C . HIS A 1 100 ? -4.898 10.219 -7.848 1 97.06 100 HIS A C 1
ATOM 784 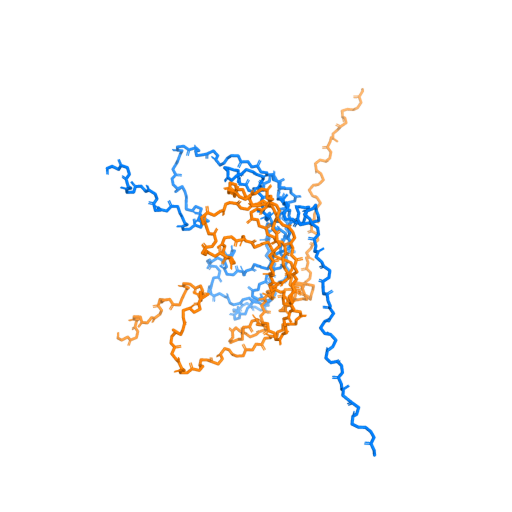O O . HIS A 1 100 ? -5.551 9.367 -7.238 1 97.06 100 HIS A O 1
ATOM 790 N N . SER A 1 101 ? -5.344 10.977 -8.875 1 97.88 101 SER A N 1
ATOM 791 C CA . SER A 1 101 ? -6.742 10.812 -9.258 1 97.88 101 SER A CA 1
ATOM 792 C C . SER A 1 101 ? -6.875 9.938 -10.5 1 97.88 101 SER A C 1
ATOM 794 O O . SER A 1 101 ? -7.922 9.32 -10.719 1 97.88 101 SER A O 1
ATOM 796 N N . LYS A 1 102 ? -5.855 9.953 -11.312 1 98.25 102 LYS A N 1
ATOM 797 C CA . LYS A 1 102 ? -5.812 9.102 -12.492 1 98.25 102 LYS A CA 1
ATOM 798 C C . LYS A 1 102 ? -4.43 8.477 -12.672 1 98.25 102 LYS A C 1
ATOM 800 O O . LYS A 1 102 ? -3.418 9.078 -12.32 1 98.25 102 LYS A O 1
ATOM 805 N N . CYS A 1 103 ? -4.418 7.277 -13.156 1 98.12 103 CYS A N 1
ATOM 806 C CA . CYS A 1 103 ? -3.186 6.539 -13.414 1 98.12 103 CYS A CA 1
ATOM 807 C C . CYS A 1 103 ? -3.186 5.945 -14.82 1 98.12 103 CYS A C 1
ATOM 809 O O . CYS A 1 103 ? -4.242 5.777 -15.422 1 98.12 103 CYS A O 1
ATOM 811 N N . ALA A 1 104 ? -2.021 5.715 -15.352 1 97.88 104 ALA A N 1
ATOM 812 C CA . ALA A 1 104 ? -1.877 5.051 -16.641 1 97.88 104 ALA A CA 1
ATOM 813 C C . ALA A 1 104 ? -0.566 4.273 -16.719 1 97.88 104 ALA A C 1
ATOM 815 O O . ALA A 1 104 ? 0.399 4.602 -16.016 1 97.88 104 ALA A O 1
ATOM 816 N N . CYS A 1 105 ? -0.598 3.182 -17.484 1 97.06 105 CYS A N 1
ATOM 817 C CA . CYS A 1 105 ? 0.632 2.475 -17.828 1 97.06 105 CYS A CA 1
ATOM 818 C C . CYS A 1 105 ? 1.378 3.186 -18.953 1 97.06 105 CYS A C 1
ATOM 820 O O . CYS A 1 105 ? 0.834 3.375 -20.047 1 97.06 105 CYS A O 1
ATOM 822 N N . ARG A 1 106 ? 2.57 3.672 -18.609 1 96.12 106 ARG A N 1
ATOM 823 C CA . ARG A 1 106 ? 3.359 4.426 -19.578 1 96.12 106 ARG A CA 1
ATOM 824 C C . ARG A 1 106 ? 4.793 3.908 -19.641 1 96.12 106 ARG A C 1
ATOM 826 O O . ARG A 1 106 ? 5.301 3.359 -18.672 1 96.12 106 ARG A O 1
ATOM 833 N N . TYR A 1 107 ? 5.395 4.086 -20.906 1 90.81 107 TYR A N 1
ATOM 834 C CA . TYR A 1 107 ? 6.812 3.773 -21.031 1 90.81 107 TYR A CA 1
ATOM 835 C C . TYR A 1 107 ? 7.656 4.766 -20.234 1 90.81 107 TYR A C 1
ATOM 837 O O . TYR A 1 107 ? 7.32 5.949 -20.156 1 90.81 107 TYR A O 1
ATOM 845 N N . VAL A 1 108 ? 8.352 4.371 -19.297 1 69.81 108 VAL A N 1
ATOM 846 C CA . VAL A 1 108 ? 9.219 5.316 -18.609 1 69.81 108 VAL A CA 1
ATOM 847 C C . VAL A 1 108 ? 10.141 6 -19.625 1 69.81 108 VAL A C 1
ATOM 849 O O . VAL A 1 108 ? 10.898 5.336 -20.328 1 69.81 108 VAL A O 1
ATOM 852 N N . SER A 1 109 ? 9.711 6.961 -20.266 1 52.47 109 SER A N 1
ATOM 853 C CA . SER A 1 109 ? 10.648 7.695 -21.109 1 52.47 109 SER A CA 1
ATOM 854 C C . SER A 1 109 ? 11.992 7.871 -20.422 1 52.47 109 SER A C 1
ATOM 856 O O . SER A 1 109 ? 12.07 8.43 -19.328 1 52.47 109 SER A O 1
ATOM 858 N N . VAL A 1 110 ? 12.852 6.949 -20.438 1 43.34 110 VAL A N 1
ATOM 859 C CA . VAL A 1 110 ? 14.203 7.402 -20.141 1 43.34 110 VAL A CA 1
ATOM 860 C C . VAL A 1 110 ? 14.453 8.75 -20.828 1 43.34 110 VAL A C 1
ATOM 862 O O . VAL A 1 110 ? 14.586 8.812 -22.047 1 43.34 110 VAL A O 1
ATOM 865 N N . ALA A 1 111 ? 13.781 9.828 -20.656 1 38.78 111 ALA A N 1
ATOM 866 C CA . ALA A 1 111 ? 14.492 11.055 -20.984 1 38.78 111 ALA A CA 1
ATOM 867 C C . ALA A 1 111 ? 15.953 10.977 -20.547 1 38.78 111 ALA A C 1
ATOM 869 O O . ALA A 1 111 ? 16.25 10.445 -19.484 1 38.78 111 ALA A O 1
ATOM 870 N N . PHE A 1 112 ? 17.047 10.867 -21.375 1 35.62 112 PHE A N 1
ATOM 871 C CA . PHE A 1 112 ? 18.422 11.289 -21.109 1 35.62 112 PHE A CA 1
ATOM 872 C C . PHE A 1 112 ? 18.453 12.438 -20.109 1 35.62 112 PHE A C 1
ATOM 874 O O . PHE A 1 112 ? 19.469 13.125 -19.984 1 35.62 112 PHE A O 1
ATOM 881 N N . GLY A 1 113 ? 17.516 13.203 -19.812 1 34.72 113 GLY A N 1
ATOM 882 C CA . GLY A 1 113 ? 17.922 14.273 -18.922 1 34.72 113 GLY A CA 1
ATOM 883 C C . GLY A 1 113 ? 18.453 13.766 -17.594 1 34.72 113 GLY A C 1
ATOM 884 O O . GLY A 1 113 ? 18.391 12.57 -17.312 1 34.72 113 GLY A O 1
ATOM 885 N N . GLU A 1 114 ? 18.875 14.844 -16.562 1 36.25 114 GLU A N 1
ATOM 886 C CA . GLU A 1 114 ? 19.641 14.734 -15.336 1 36.25 114 GLU A CA 1
ATOM 887 C C . GLU A 1 114 ? 19 13.766 -14.352 1 36.25 114 GLU A C 1
ATOM 889 O O . GLU A 1 114 ? 17.766 13.703 -14.25 1 36.25 114 GLU A O 1
ATOM 894 N N . PRO A 1 115 ? 19.75 12.797 -13.742 1 35.41 115 PRO A N 1
ATOM 895 C CA . PRO A 1 115 ? 19.484 11.859 -12.648 1 35.41 115 PRO A CA 1
ATOM 896 C C . PRO A 1 115 ? 18.578 12.445 -11.57 1 35.41 115 PRO A C 1
ATOM 898 O O . PRO A 1 115 ? 19.031 13.195 -10.711 1 35.41 115 PRO A O 1
ATOM 901 N N . LYS A 1 116 ? 17.594 13.188 -11.867 1 28.98 116 LYS A N 1
ATOM 902 C CA . LYS A 1 116 ? 17.047 13.688 -10.609 1 28.98 116 LYS A CA 1
ATOM 903 C C . LYS A 1 116 ? 16.688 12.531 -9.672 1 28.98 116 LYS A C 1
ATOM 905 O O . LYS A 1 116 ? 16.484 11.406 -10.117 1 28.98 116 LYS A O 1
ATOM 910 N N . HIS A 1 117 ? 16.781 12.734 -8.344 1 28.92 117 HIS A N 1
ATOM 911 C CA . HIS A 1 117 ? 16.734 11.984 -7.094 1 28.92 117 HIS A CA 1
ATOM 912 C C . HIS A 1 117 ? 15.414 11.227 -6.965 1 28.92 117 HIS A C 1
ATOM 914 O O . HIS A 1 117 ? 14.539 11.617 -6.188 1 28.92 117 HIS A O 1
ATOM 920 N N . SER A 1 118 ? 14.648 11.023 -8.008 1 30.47 118 SER A N 1
ATOM 921 C CA . SER A 1 118 ? 13.414 10.328 -7.66 1 30.47 118 SER A CA 1
ATOM 922 C C . SER A 1 118 ? 13.703 8.992 -6.988 1 30.47 118 SER A C 1
ATOM 924 O O . SER A 1 118 ? 14.719 8.359 -7.27 1 30.47 118 SER A O 1
ATOM 926 N N . VAL A 1 119 ? 13.25 8.758 -5.82 1 29.83 119 VAL A N 1
ATOM 927 C CA . VAL A 1 119 ? 13.336 7.555 -5.004 1 29.83 119 VAL A CA 1
ATOM 928 C C . VAL A 1 119 ? 12.977 6.332 -5.852 1 29.83 119 VAL A C 1
ATOM 930 O O . VAL A 1 119 ? 11.805 6.086 -6.133 1 29.83 119 VAL A O 1
ATOM 933 N N . LEU A 1 120 ? 13.43 6.238 -7.074 1 31.36 120 LEU A N 1
ATOM 934 C CA . LEU A 1 120 ? 13.43 5.027 -7.887 1 31.36 120 LEU A CA 1
ATOM 935 C C . LEU A 1 120 ? 13.883 3.824 -7.07 1 31.36 120 LEU A C 1
ATOM 937 O O . LEU A 1 120 ? 14.859 3.91 -6.324 1 31.36 120 LEU A O 1
ATOM 941 N N . ARG A 1 121 ? 12.922 3.041 -6.66 1 28.56 121 ARG A N 1
ATOM 942 C CA . ARG A 1 121 ? 13.289 1.771 -6.039 1 28.56 121 ARG A CA 1
ATOM 943 C C . ARG A 1 121 ? 14.5 1.151 -6.727 1 28.56 121 ARG A C 1
ATOM 945 O O . ARG A 1 121 ? 14.672 1.293 -7.941 1 28.56 121 ARG A O 1
ATOM 952 N N . CYS A 1 122 ? 15.578 0.774 -5.926 1 30.45 122 CYS A N 1
ATOM 953 C CA . CYS A 1 122 ? 16.938 0.235 -6 1 30.45 122 CYS A CA 1
ATOM 954 C C . CYS A 1 122 ? 17.016 -0.908 -7.004 1 30.45 122 CYS A C 1
ATOM 956 O O . CYS A 1 122 ? 18.078 -1.479 -7.219 1 30.45 122 CYS A O 1
ATOM 958 N N . THR A 1 123 ? 16.016 -1.457 -7.562 1 30.72 123 THR A N 1
ATOM 959 C CA . THR A 1 123 ? 16.438 -2.67 -8.25 1 30.72 123 THR A CA 1
ATOM 960 C C . THR A 1 123 ? 17.047 -2.336 -9.609 1 30.72 123 THR A C 1
ATOM 962 O O . THR A 1 123 ? 17.234 -3.223 -10.445 1 30.72 123 THR A O 1
ATOM 965 N N . GLN A 1 124 ? 17.484 -1.104 -9.945 1 27 124 GLN A N 1
ATOM 966 C CA . GLN A 1 124 ? 17.938 -0.906 -11.32 1 27 124 GLN A CA 1
ATOM 967 C C . GLN A 1 124 ? 19.25 -1.66 -11.586 1 27 124 GLN A C 1
ATOM 969 O O . GLN A 1 124 ? 19.703 -1.736 -12.727 1 27 124 GLN A O 1
ATOM 974 N N . ILE A 1 125 ? 20.141 -1.933 -10.641 1 30.31 125 ILE A N 1
ATOM 975 C CA . ILE A 1 125 ? 21.562 -1.977 -11.008 1 30.31 125 ILE A CA 1
ATOM 976 C C . ILE A 1 125 ? 21.859 -3.281 -11.742 1 30.31 125 ILE A C 1
ATOM 978 O O . ILE A 1 125 ? 22.859 -3.375 -12.469 1 30.31 125 ILE A O 1
ATOM 982 N N . PHE A 1 126 ? 21.344 -4.457 -11.531 1 27.33 126 PHE A N 1
ATOM 983 C CA . PHE A 1 126 ? 22.297 -5.527 -11.773 1 27.33 126 PHE A CA 1
ATOM 984 C C . PHE A 1 126 ? 22.594 -5.672 -13.266 1 27.33 126 PHE A C 1
ATOM 986 O O . PHE A 1 126 ? 23.516 -6.375 -13.656 1 27.33 126 PHE A O 1
ATOM 993 N N . TRP A 1 127 ? 21.938 -5.152 -14.141 1 23.97 127 TRP A N 1
ATOM 994 C CA . TRP A 1 127 ? 22.234 -5.891 -15.367 1 23.97 127 TRP A CA 1
ATOM 995 C C . TRP A 1 127 ? 23.5 -5.359 -16.031 1 23.97 127 TRP A C 1
ATOM 997 O O . TRP A 1 127 ? 23.875 -5.809 -17.109 1 23.97 127 TRP A O 1
ATOM 1007 N N . GLU A 1 128 ? 24.234 -4.402 -15.5 1 30.05 128 GLU A N 1
ATOM 1008 C CA . GLU A 1 128 ? 25.203 -3.971 -16.5 1 30.05 128 GLU A CA 1
ATOM 1009 C C . GLU A 1 128 ? 26.297 -5.023 -16.688 1 30.05 128 GLU A C 1
ATOM 1011 O O . GLU A 1 128 ? 27.094 -4.934 -17.641 1 30.05 128 GLU A O 1
ATOM 1016 N N . MET A 1 129 ? 26.594 -5.922 -15.766 1 27.88 129 MET A N 1
ATOM 1017 C CA . MET A 1 129 ? 27.906 -6.539 -15.883 1 27.88 129 MET A CA 1
ATOM 1018 C C . MET A 1 129 ? 27.891 -7.668 -16.906 1 27.88 129 MET A C 1
ATOM 1020 O O . MET A 1 129 ? 28.953 -8.133 -17.344 1 27.88 129 MET A O 1
ATOM 1024 N N . ALA A 1 130 ? 26.953 -8.445 -17.266 1 26.11 130 ALA A N 1
ATOM 1025 C CA . ALA A 1 130 ? 27.375 -9.648 -17.969 1 26.11 130 ALA A CA 1
ATOM 1026 C C . ALA A 1 130 ? 27.781 -9.312 -19.406 1 26.11 130 ALA A C 1
ATOM 1028 O O . ALA A 1 130 ? 28.422 -10.125 -20.078 1 26.11 130 ALA A O 1
ATOM 1029 N N . ARG A 1 131 ? 27.172 -8.289 -20.109 1 24.33 131 ARG A N 1
ATOM 1030 C CA . ARG A 1 131 ? 27.547 -8.32 -21.516 1 24.33 131 ARG A CA 1
ATOM 1031 C C . ARG A 1 131 ? 28.859 -7.57 -21.75 1 24.33 131 ARG A C 1
ATOM 1033 O O . ARG A 1 131 ? 29.312 -7.449 -22.891 1 24.33 131 ARG A O 1
ATOM 1040 N N . MET A 1 132 ? 29.438 -6.914 -20.766 1 23.41 132 MET A N 1
ATOM 1041 C CA . MET A 1 132 ? 30.75 -6.688 -21.359 1 23.41 132 MET A CA 1
ATOM 1042 C C . MET A 1 132 ? 31.625 -7.934 -21.25 1 23.41 132 MET A C 1
ATOM 1044 O O . MET A 1 132 ? 31.547 -8.656 -20.25 1 23.41 132 MET A O 1
ATOM 1048 N N . LYS B 1 1 ? -22.766 35.344 -28.859 1 27.41 1 LYS B N 1
ATOM 1049 C CA . LYS B 1 1 ? -22.703 33.906 -28.75 1 27.41 1 LYS B CA 1
ATOM 1050 C C . LYS B 1 1 ? -21.891 33.469 -27.531 1 27.41 1 LYS B C 1
ATOM 1052 O O . LYS B 1 1 ? -20.703 33.75 -27.453 1 27.41 1 LYS B O 1
ATOM 1057 N N . PRO B 1 2 ? -22.359 33.344 -26.234 1 30.3 2 PRO B N 1
ATOM 1058 C CA . PRO B 1 2 ? -21.609 33.5 -24.984 1 30.3 2 PRO B CA 1
ATOM 1059 C C . PRO B 1 2 ? -20.594 32.406 -24.75 1 30.3 2 PRO B C 1
ATOM 1061 O O . PRO B 1 2 ? -20.766 31.281 -25.25 1 30.3 2 PRO B O 1
ATOM 1064 N N . ASN B 1 3 ? -19.25 32.719 -24.812 1 27.62 3 ASN B N 1
ATOM 1065 C CA . ASN B 1 3 ? -18 32.031 -24.578 1 27.62 3 ASN B CA 1
ATOM 1066 C C . ASN B 1 3 ? -18.062 31.156 -23.328 1 27.62 3 ASN B C 1
ATOM 1068 O O . ASN B 1 3 ? -18.312 31.641 -22.234 1 27.62 3 ASN B O 1
ATOM 1072 N N . LEU B 1 4 ? -18.531 29.891 -23.391 1 27.61 4 LEU B N 1
ATOM 1073 C CA . LEU B 1 4 ? -18.734 28.719 -22.547 1 27.61 4 LEU B CA 1
ATOM 1074 C C . LEU B 1 4 ? -17.469 28.406 -21.734 1 27.61 4 LEU B C 1
ATOM 1076 O O . LEU B 1 4 ? -16.484 27.938 -22.281 1 27.61 4 LEU B O 1
ATOM 1080 N N . PHE B 1 5 ? -16.922 29.328 -20.844 1 28.73 5 PHE B N 1
ATOM 1081 C CA . PHE B 1 5 ? -15.844 29.328 -19.859 1 28.73 5 PHE B CA 1
ATOM 1082 C C . PHE B 1 5 ? -15.805 28.016 -19.094 1 28.73 5 PHE B C 1
ATOM 1084 O O . PHE B 1 5 ? -16.797 27.609 -18.484 1 28.73 5 PHE B O 1
ATOM 1091 N N . LEU B 1 6 ? -15.32 26.953 -19.562 1 29.88 6 LEU B N 1
ATOM 1092 C CA . LEU B 1 6 ? -15.055 25.625 -19 1 29.88 6 LEU B CA 1
ATOM 1093 C C . LEU B 1 6 ? -14.453 25.734 -17.594 1 29.88 6 LEU B C 1
ATOM 1095 O O . LEU B 1 6 ? -13.406 26.344 -17.422 1 29.88 6 LEU B O 1
ATOM 1099 N N . ARG B 1 7 ? -15.258 25.906 -16.469 1 26.16 7 ARG B N 1
ATOM 1100 C CA . ARG B 1 7 ? -15.023 25.969 -15.031 1 26.16 7 ARG B CA 1
ATOM 1101 C C . ARG B 1 7 ? -14.07 24.859 -14.586 1 26.16 7 ARG B C 1
ATOM 1103 O O . ARG B 1 7 ? -14.367 23.672 -14.766 1 26.16 7 ARG B O 1
ATOM 1110 N N . ASN B 1 8 ? -12.797 24.828 -14.914 1 30.81 8 ASN B N 1
ATOM 1111 C CA . ASN B 1 8 ? -11.711 24.109 -14.266 1 30.81 8 ASN B CA 1
ATOM 1112 C C . ASN B 1 8 ? -11.945 23.984 -12.758 1 30.81 8 ASN B C 1
ATOM 1114 O O . ASN B 1 8 ? -11.852 24.969 -12.031 1 30.81 8 ASN B O 1
ATOM 1118 N N . SER B 1 9 ? -12.961 23.359 -12.109 1 32.31 9 SER B N 1
ATOM 1119 C CA . SER B 1 9 ? -13.516 23.156 -10.773 1 32.31 9 SER B CA 1
ATOM 1120 C C . SER B 1 9 ? -12.43 22.797 -9.773 1 32.31 9 SER B C 1
ATOM 1122 O O . SER B 1 9 ? -11.859 21.703 -9.828 1 32.31 9 SER B O 1
ATOM 1124 N N . THR B 1 10 ? -11.273 23.469 -9.438 1 38.03 10 THR B N 1
ATOM 1125 C CA . THR B 1 10 ? -10.391 23.578 -8.281 1 38.03 10 THR B CA 1
ATOM 1126 C C . THR B 1 10 ? -11.164 23.375 -6.988 1 38.03 10 THR B C 1
ATOM 1128 O O . THR B 1 10 ? -11.914 24.25 -6.555 1 38.03 10 THR B O 1
ATOM 1131 N N . THR B 1 11 ? -12.109 22.453 -6.832 1 40.97 11 THR B N 1
ATOM 1132 C CA . THR B 1 11 ? -12.906 22.297 -5.617 1 40.97 11 THR B CA 1
ATOM 1133 C C . THR B 1 11 ? -12.055 22.562 -4.379 1 40.97 11 THR B C 1
ATOM 1135 O O . THR B 1 11 ? -10.859 22.266 -4.359 1 40.97 11 THR B O 1
ATOM 1138 N N . GLU B 1 12 ? -12.125 23.641 -3.768 1 48.81 12 GLU B N 1
ATOM 1139 C CA . GLU B 1 12 ? -11.625 24.031 -2.453 1 48.81 12 GLU B CA 1
ATOM 1140 C C . GLU B 1 12 ? -11.578 22.828 -1.505 1 48.81 12 GLU B C 1
ATOM 1142 O O . GLU B 1 12 ? -12.617 22.344 -1.065 1 48.81 12 GLU B O 1
ATOM 1147 N N . ALA B 1 13 ? -10.93 21.797 -1.756 1 59.94 13 ALA B N 1
ATOM 1148 C CA . ALA B 1 13 ? -10.922 20.516 -1.064 1 59.94 13 ALA B CA 1
ATOM 1149 C C . ALA B 1 13 ? -10.93 20.703 0.449 1 59.94 13 ALA B C 1
ATOM 1151 O O . ALA B 1 13 ? -10.172 21.516 0.982 1 59.94 13 ALA B O 1
ATOM 1152 N N . ALA B 1 14 ? -12.141 20.578 1.133 1 80.12 14 ALA B N 1
ATOM 1153 C CA . ALA B 1 14 ? -12.359 20.594 2.576 1 80.12 14 ALA B CA 1
ATOM 1154 C C . ALA B 1 14 ? -11.211 19.906 3.314 1 80.12 14 ALA B C 1
ATOM 1156 O O . ALA B 1 14 ? -10.578 19 2.779 1 80.12 14 ALA B O 1
ATOM 1157 N N . VAL B 1 15 ? -10.828 20.547 4.453 1 90.62 15 VAL B N 1
ATOM 1158 C CA . VAL B 1 15 ? -9.805 20.016 5.344 1 90.62 15 VAL B CA 1
ATOM 1159 C C . VAL B 1 15 ? -10.32 18.75 6.016 1 90.62 15 VAL B C 1
ATOM 1161 O O . VAL B 1 15 ? -11.398 18.75 6.617 1 90.62 15 VAL B O 1
ATOM 1164 N N . VAL B 1 16 ? -9.695 17.734 5.797 1 94.62 16 VAL B N 1
ATOM 1165 C CA . VAL B 1 16 ? -10.031 16.516 6.516 1 94.62 16 VAL B CA 1
ATOM 1166 C C . VAL B 1 16 ? -9.727 16.688 8 1 94.62 16 VAL B C 1
ATOM 1168 O O . VAL B 1 16 ? -8.609 17.078 8.367 1 94.62 16 VAL B O 1
ATOM 1171 N N . SER B 1 17 ? -10.641 16.406 8.875 1 95.69 17 SER B N 1
ATOM 1172 C CA . SER B 1 17 ? -10.484 16.609 10.305 1 95.69 17 SER B CA 1
ATOM 1173 C C . SER B 1 17 ? -9.453 15.656 10.898 1 95.69 17 SER B C 1
ATOM 1175 O O . SER B 1 17 ? -9.227 14.57 10.359 1 95.69 17 SER B O 1
ATOM 1177 N N . PHE B 1 18 ? -9.031 16.016 12.047 1 93.75 18 PHE B N 1
ATOM 1178 C CA . PHE B 1 18 ? -8.07 15.172 12.766 1 93.75 18 PHE B CA 1
ATOM 1179 C C . PHE B 1 18 ? -8.664 13.797 13.039 1 93.75 18 PHE B C 1
ATOM 1181 O O . PHE B 1 18 ? -7.996 12.781 12.844 1 93.75 18 PHE B O 1
ATOM 1188 N N . HIS B 1 19 ? -9.844 13.828 13.5 1 95.44 19 HIS B N 1
ATOM 1189 C CA . HIS B 1 19 ? -10.492 12.57 13.828 1 95.44 19 HIS B CA 1
ATOM 1190 C C . HIS B 1 19 ? -10.57 11.648 12.6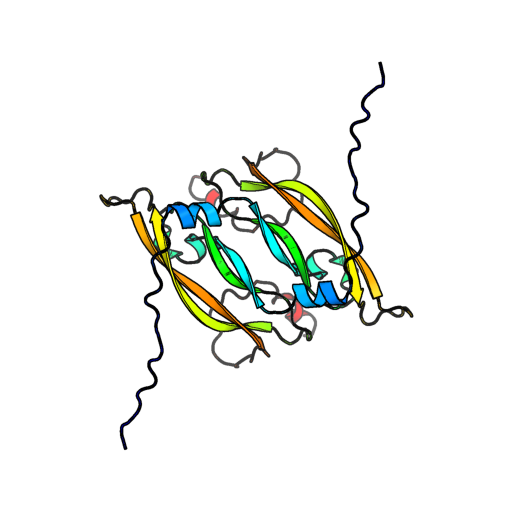09 1 95.44 19 HIS B C 1
ATOM 1192 O O . HIS B 1 19 ? -10.297 10.453 12.711 1 95.44 19 HIS B O 1
ATOM 1198 N N . ASP B 1 20 ? -10.984 12.219 11.453 1 95.19 20 ASP B N 1
ATOM 1199 C CA . ASP B 1 20 ? -11.078 11.43 10.227 1 95.19 20 ASP B CA 1
ATOM 1200 C C . ASP B 1 20 ? -9.703 10.938 9.781 1 95.19 20 ASP B C 1
ATOM 1202 O O . ASP B 1 20 ? -9.562 9.797 9.328 1 95.19 20 ASP B O 1
ATOM 1206 N N . VAL B 1 21 ? -8.711 11.789 9.898 1 96.56 21 VAL B N 1
ATOM 1207 C CA . VAL B 1 21 ? -7.352 11.391 9.539 1 96.56 21 VAL B CA 1
ATOM 1208 C C . VAL B 1 21 ? -6.906 10.219 10.414 1 96.56 21 VAL B C 1
ATOM 1210 O O . VAL B 1 21 ? -6.379 9.227 9.914 1 96.56 21 VAL B O 1
ATOM 1213 N N . TRP B 1 22 ? -7.188 10.312 11.688 1 94.56 22 TRP B N 1
ATOM 1214 C CA . TRP B 1 22 ? -6.801 9.281 12.656 1 94.56 22 TRP B CA 1
ATOM 1215 C C . TRP B 1 22 ? -7.477 7.953 12.328 1 94.56 22 TRP B C 1
ATOM 1217 O O . TRP B 1 22 ? -6.816 6.91 12.273 1 94.56 22 TRP B O 1
ATOM 1227 N N . ASN B 1 23 ? -8.656 7.941 12.078 1 96 23 ASN B N 1
ATOM 1228 C CA . ASN B 1 23 ? -9.422 6.73 11.82 1 96 23 ASN B CA 1
ATOM 1229 C C . ASN B 1 23 ? -8.961 6.031 10.539 1 96 23 ASN B C 1
ATOM 1231 O O . ASN B 1 23 ? -8.883 4.805 10.492 1 96 23 ASN B O 1
ATOM 1235 N N . ARG B 1 24 ? -8.555 6.785 9.578 1 97.06 24 ARG B N 1
ATOM 1236 C CA . ARG B 1 24 ? -8.219 6.227 8.273 1 97.06 24 ARG B CA 1
ATOM 1237 C C . ARG B 1 24 ? -6.785 5.711 8.25 1 97.06 24 ARG B C 1
ATOM 1239 O O . ARG B 1 24 ? -6.395 4.977 7.34 1 97.06 24 ARG B O 1
ATOM 1246 N N . SER B 1 25 ? -6.07 6.09 9.266 1 97.75 25 SER B N 1
ATOM 1247 C CA . SER B 1 25 ? -4.652 5.75 9.195 1 97.75 25 SER B CA 1
ATOM 1248 C C . SER B 1 25 ? -4.281 4.707 10.242 1 97.75 25 SER B C 1
ATOM 1250 O O . SER B 1 25 ? -3.127 4.277 10.312 1 97.75 25 SER B O 1
ATOM 1252 N N . SER B 1 26 ? -5.266 4.328 10.969 1 97.69 26 SER B N 1
ATOM 1253 C CA . SER B 1 26 ? -4.996 3.379 12.047 1 97.69 26 SER B CA 1
ATOM 1254 C C . SER B 1 26 ? -4.621 2.008 11.492 1 97.69 26 SER B C 1
ATOM 1256 O O . SER B 1 26 ? -5.016 1.653 10.375 1 97.69 26 SER B O 1
ATOM 1258 N N . CYS B 1 27 ? -3.904 1.228 12.273 1 98.06 27 CYS B N 1
ATOM 1259 C CA . CYS B 1 27 ? -3.43 -0.111 11.945 1 98.06 27 CYS B CA 1
ATOM 1260 C C . CYS B 1 27 ? -4.594 -1.034 11.602 1 98.06 27 CYS B C 1
ATOM 1262 O O . CYS B 1 27 ? -5.438 -1.316 12.453 1 98.06 27 CYS B O 1
ATOM 1264 N N . GLN B 1 28 ? -4.621 -1.534 10.367 1 98.12 28 GLN B N 1
ATOM 1265 C CA . GLN B 1 28 ? -5.691 -2.393 9.875 1 98.12 28 GLN B CA 1
ATOM 1266 C C . GLN B 1 28 ? -5.293 -3.086 8.57 1 98.12 28 GLN B C 1
ATOM 1268 O O . GLN B 1 28 ? -4.375 -2.639 7.883 1 98.12 28 GLN B O 1
ATOM 1273 N N . PRO B 1 29 ? -5.973 -4.176 8.227 1 98.12 29 PRO B N 1
ATOM 1274 C CA . PRO B 1 29 ? -5.742 -4.75 6.898 1 98.12 29 PRO B CA 1
ATOM 1275 C C . PRO B 1 29 ? -6.211 -3.832 5.773 1 98.12 29 PRO B C 1
ATOM 1277 O O . PRO B 1 29 ? -7.344 -3.344 5.797 1 98.12 29 PRO B O 1
ATOM 1280 N N . LEU B 1 30 ? -5.414 -3.562 4.879 1 98 30 LEU B N 1
ATOM 1281 C CA . LEU B 1 30 ? -5.762 -2.762 3.711 1 98 30 LEU B CA 1
ATOM 1282 C C . LEU B 1 30 ? -5.34 -3.465 2.424 1 98 30 LEU B C 1
ATOM 1284 O O . LEU B 1 30 ? -4.406 -4.27 2.43 1 98 30 LEU B O 1
ATOM 1288 N N . GLU B 1 31 ? -5.992 -3.125 1.382 1 97.31 31 GLU B N 1
ATOM 1289 C CA . GLU B 1 31 ? -5.629 -3.658 0.072 1 97.31 31 GLU B CA 1
ATOM 1290 C C . GLU B 1 31 ? -4.277 -3.113 -0.391 1 97.31 31 GLU B C 1
ATOM 1292 O O . GLU B 1 31 ? -4.012 -1.916 -0.266 1 97.31 31 GLU B O 1
ATOM 1297 N N . LYS B 1 32 ? -3.49 -4 -0.883 1 96.88 32 LYS B N 1
ATOM 1298 C CA . LYS B 1 32 ? -2.17 -3.67 -1.412 1 96.88 32 LYS B CA 1
ATOM 1299 C C . LYS B 1 32 ? -1.843 -4.512 -2.641 1 96.88 32 LYS B C 1
ATOM 1301 O O . LYS B 1 32 ? -2.166 -5.699 -2.689 1 96.88 32 LYS B O 1
ATOM 1306 N N . LEU B 1 33 ? -1.299 -3.898 -3.58 1 97.25 33 LEU B N 1
ATOM 1307 C CA . LEU B 1 33 ? -0.81 -4.656 -4.727 1 97.25 33 LEU B CA 1
ATOM 1308 C C . LEU B 1 33 ? 0.59 -5.199 -4.461 1 97.25 33 LEU B C 1
ATOM 1310 O O . LEU B 1 33 ? 1.481 -4.453 -4.047 1 97.25 33 LEU B O 1
ATOM 1314 N N . VAL B 1 34 ? 0.775 -6.492 -4.695 1 95.44 34 VAL B N 1
ATOM 1315 C CA . VAL B 1 34 ? 2.025 -7.172 -4.383 1 95.44 34 VAL B CA 1
ATOM 1316 C C . VAL B 1 34 ? 2.561 -7.875 -5.629 1 95.44 34 VAL B C 1
ATOM 1318 O O . VAL B 1 34 ? 1.832 -8.617 -6.289 1 95.44 34 VAL B O 1
ATOM 1321 N N . ASP B 1 35 ? 3.811 -7.672 -5.918 1 92.81 35 ASP B N 1
ATOM 1322 C CA . ASP B 1 35 ? 4.43 -8.367 -7.043 1 92.81 35 ASP B CA 1
ATOM 1323 C C . ASP B 1 35 ? 4.52 -9.867 -6.781 1 92.81 35 ASP B C 1
ATOM 1325 O O . ASP B 1 35 ? 4.957 -10.289 -5.707 1 92.81 35 ASP B O 1
ATOM 1329 N N . ILE B 1 36 ? 4.246 -10.594 -7.762 1 91.81 36 ILE B N 1
ATOM 1330 C CA . ILE B 1 36 ? 4.262 -12.039 -7.598 1 91.81 36 ILE B CA 1
ATOM 1331 C C . ILE B 1 36 ? 5.695 -12.523 -7.395 1 91.81 36 ILE B C 1
ATOM 1333 O O . ILE B 1 36 ? 5.945 -13.43 -6.602 1 91.81 36 ILE B O 1
ATOM 1337 N N . VAL B 1 37 ? 6.672 -11.875 -8.062 1 88.62 37 VAL B N 1
ATOM 1338 C CA . VAL B 1 37 ? 8.07 -12.281 -7.984 1 88.62 37 VAL B CA 1
ATOM 1339 C C . VAL B 1 37 ? 8.586 -12.086 -6.559 1 88.62 37 VAL B C 1
ATOM 1341 O O . VAL B 1 37 ? 9.492 -12.797 -6.117 1 88.62 37 VAL B O 1
ATOM 1344 N N . ALA B 1 38 ? 8.047 -11.125 -5.887 1 88.44 38 ALA B N 1
ATOM 1345 C CA . ALA B 1 38 ? 8.438 -10.898 -4.496 1 88.44 38 ALA B CA 1
ATOM 1346 C C . ALA B 1 38 ? 7.902 -12 -3.592 1 88.44 38 ALA B C 1
ATOM 1348 O O . ALA B 1 38 ? 8.531 -12.352 -2.59 1 88.44 38 ALA B O 1
ATOM 1349 N N . GLU B 1 39 ? 6.762 -12.508 -3.887 1 91.06 39 GLU B N 1
ATOM 1350 C CA . GLU B 1 39 ? 6.125 -13.562 -3.096 1 91.06 39 GLU B CA 1
ATOM 1351 C C . GLU B 1 39 ? 6.68 -14.938 -3.457 1 91.06 39 GLU B C 1
ATOM 1353 O O . GLU B 1 39 ? 6.73 -15.828 -2.613 1 91.06 39 GLU B O 1
ATOM 1358 N N . TYR B 1 40 ? 7.059 -15.031 -4.688 1 88.44 40 TYR B N 1
ATOM 1359 C CA . TYR B 1 40 ? 7.594 -16.281 -5.215 1 88.44 40 TYR B CA 1
ATOM 1360 C C . TYR B 1 40 ? 8.906 -16.047 -5.957 1 88.44 40 TYR B C 1
ATOM 1362 O O . TYR B 1 40 ? 8.961 -16.188 -7.18 1 88.44 40 TYR B O 1
ATOM 1370 N N . PRO B 1 41 ? 9.922 -15.781 -5.207 1 81.44 41 PRO B N 1
ATOM 1371 C CA . PRO B 1 41 ? 11.203 -15.43 -5.836 1 81.44 41 PRO B CA 1
ATOM 1372 C C . PRO B 1 41 ? 11.789 -16.562 -6.66 1 81.44 41 PRO B C 1
ATOM 1374 O O . PRO B 1 41 ? 12.469 -16.328 -7.664 1 81.44 41 PRO B O 1
ATOM 1377 N N . SER B 1 42 ? 11.742 -17.734 -6.188 1 74.12 42 SER B N 1
ATOM 1378 C CA . SER B 1 42 ? 12.336 -18.875 -6.871 1 74.12 42 SER B CA 1
ATOM 1379 C C . SER B 1 42 ? 11.586 -19.203 -8.156 1 74.12 42 SER B C 1
ATOM 1381 O O . SER B 1 42 ? 12.133 -19.844 -9.055 1 74.12 42 SER B O 1
ATOM 1383 N N . GLU B 1 43 ? 10.43 -18.766 -8.18 1 59.44 43 GLU B N 1
ATOM 1384 C CA . GLU B 1 43 ? 9.633 -19.047 -9.367 1 59.44 43 GLU B CA 1
ATOM 1385 C C . GLU B 1 43 ? 10.023 -18.141 -10.523 1 59.44 43 GLU B C 1
ATOM 1387 O O . GLU B 1 43 ? 9.461 -18.234 -11.617 1 59.44 43 GLU B O 1
ATOM 1392 N N . VAL B 1 44 ? 11.086 -17.281 -10.328 1 56.47 44 VAL B N 1
ATOM 1393 C CA . VAL B 1 44 ? 11.492 -16.156 -11.164 1 56.47 44 VAL B CA 1
ATOM 1394 C C . VAL B 1 44 ? 11.859 -16.656 -12.555 1 56.47 44 VAL B C 1
ATOM 1396 O O . VAL B 1 44 ? 11.781 -15.898 -13.531 1 56.47 44 VAL B O 1
ATOM 1399 N N . GLU B 1 45 ? 12.156 -17.938 -12.555 1 57.22 45 GLU B N 1
ATOM 1400 C CA . GLU B 1 45 ? 12.445 -18.25 -13.945 1 57.22 45 GLU B CA 1
ATOM 1401 C C . GLU B 1 45 ? 11.258 -17.938 -14.852 1 57.22 45 GLU B C 1
ATOM 1403 O O . GLU B 1 45 ? 11.391 -17.906 -16.078 1 57.22 45 GLU B O 1
ATOM 1408 N N . HIS B 1 46 ? 9.984 -17.594 -14.188 1 60.03 46 HIS B N 1
ATOM 1409 C CA . HIS B 1 46 ? 8.781 -17.453 -15 1 60.03 46 HIS B CA 1
ATOM 1410 C C . HIS B 1 46 ? 8.133 -16.094 -14.781 1 60.03 46 HIS B C 1
ATOM 1412 O O . HIS B 1 46 ? 8.219 -15.523 -13.688 1 60.03 46 HIS B O 1
ATOM 1418 N N . VAL B 1 47 ? 7.738 -15.539 -15.906 1 77.25 47 VAL B N 1
ATOM 1419 C CA . VAL B 1 47 ? 6.961 -14.305 -15.891 1 77.25 47 VAL B CA 1
ATOM 1420 C C . VAL B 1 47 ? 5.477 -14.625 -15.734 1 77.25 47 VAL B C 1
ATOM 1422 O O . VAL B 1 47 ? 4.93 -15.438 -16.469 1 77.25 47 VAL B O 1
ATOM 1425 N N . PHE B 1 48 ? 4.797 -14.164 -14.711 1 85.31 48 PHE B N 1
ATOM 1426 C CA . PHE B 1 48 ? 3.371 -14.367 -14.5 1 85.31 48 PHE B CA 1
ATOM 1427 C C . PHE B 1 48 ? 2.564 -13.195 -15.047 1 85.31 48 PHE B C 1
ATOM 1429 O O . PHE B 1 48 ? 3.068 -12.07 -15.133 1 85.31 48 PHE B O 1
ATOM 1436 N N . SER B 1 49 ? 1.397 -13.672 -15.414 1 88.5 49 SER B N 1
ATOM 1437 C CA . SER B 1 49 ? 0.41 -12.672 -15.789 1 88.5 49 SER B CA 1
ATOM 1438 C C . SER B 1 49 ? -0.866 -12.812 -14.969 1 88.5 49 SER B C 1
ATOM 1440 O O . SER B 1 49 ? -1.527 -13.852 -15.016 1 88.5 49 SER B O 1
ATOM 1442 N N . PRO B 1 50 ? -1.387 -11.742 -14.367 1 93 50 PRO B N 1
ATOM 1443 C CA . PRO B 1 50 ? -0.655 -10.5 -14.125 1 93 50 PRO B CA 1
ATOM 1444 C C . PRO B 1 50 ? 0.607 -10.703 -13.289 1 93 50 PRO B C 1
ATOM 1446 O O . PRO B 1 50 ? 0.83 -11.797 -12.766 1 93 50 PRO B O 1
ATOM 1449 N N . SER B 1 51 ? 1.48 -9.617 -13.273 1 92.5 51 SER B N 1
ATOM 1450 C CA . SER B 1 51 ? 2.746 -9.734 -12.555 1 92.5 51 SER B CA 1
ATOM 1451 C C . SER B 1 51 ? 2.586 -9.352 -11.086 1 92.5 51 SER B C 1
ATOM 1453 O O . SER B 1 51 ? 3.52 -9.5 -10.297 1 92.5 51 SER B O 1
ATOM 1455 N N . CYS B 1 52 ? 1.396 -8.758 -10.719 1 95.5 52 CYS B N 1
ATOM 1456 C CA . CYS B 1 52 ? 1.088 -8.43 -9.336 1 95.5 52 CYS B CA 1
ATOM 1457 C C . CYS B 1 52 ? -0.327 -8.867 -8.969 1 95.5 52 CYS B C 1
ATOM 1459 O O . CYS B 1 52 ? -1.129 -9.18 -9.852 1 95.5 52 CYS B O 1
ATOM 1461 N N . VAL B 1 53 ? -0.589 -8.945 -7.684 1 97.25 53 VAL B N 1
ATOM 1462 C CA . VAL B 1 53 ? -1.909 -9.352 -7.211 1 97.25 53 VAL B CA 1
ATOM 1463 C C . VAL B 1 53 ? -2.346 -8.453 -6.059 1 97.25 53 VAL B C 1
ATOM 1465 O O . VAL B 1 53 ? -1.509 -7.871 -5.363 1 97.25 53 VAL B O 1
ATOM 1468 N N . SER B 1 54 ? -3.59 -8.336 -5.859 1 97.75 54 SER B N 1
ATOM 1469 C CA . SER B 1 54 ? -4.18 -7.578 -4.758 1 97.75 54 SER B CA 1
ATOM 1470 C C . SER B 1 54 ? -4.359 -8.453 -3.521 1 97.75 54 SER B C 1
ATOM 1472 O O . SER B 1 54 ? -5.016 -9.492 -3.58 1 97.75 54 SER B O 1
ATOM 1474 N N . LEU B 1 55 ? -3.777 -8.031 -2.492 1 97.44 55 LEU B N 1
ATOM 1475 C CA . LEU B 1 55 ? -3.865 -8.75 -1.224 1 97.44 55 LEU B CA 1
ATOM 1476 C C . LEU B 1 55 ? -4.18 -7.793 -0.079 1 97.44 55 LEU B C 1
ATOM 1478 O O . LEU B 1 55 ? -3.773 -6.629 -0.109 1 97.44 55 LEU B O 1
ATOM 1482 N N . ARG B 1 56 ? -4.867 -8.305 0.893 1 97.88 56 ARG B N 1
ATOM 1483 C CA . ARG B 1 56 ? -5.008 -7.535 2.123 1 97.88 56 ARG B CA 1
ATOM 1484 C C . ARG B 1 56 ? -3.812 -7.75 3.045 1 97.88 56 ARG B C 1
ATOM 1486 O O . ARG B 1 56 ? -3.477 -8.883 3.383 1 97.88 56 ARG B O 1
ATOM 1493 N N . ARG B 1 57 ? -3.174 -6.633 3.443 1 98.25 57 ARG B N 1
ATOM 1494 C CA . ARG B 1 57 ? -2.02 -6.645 4.336 1 98.25 57 ARG B CA 1
ATOM 1495 C C . ARG B 1 57 ? -2.129 -5.543 5.387 1 98.25 57 ARG B C 1
ATOM 1497 O O . ARG B 1 57 ? -2.639 -4.457 5.105 1 98.25 57 ARG B O 1
ATOM 1504 N N . CYS B 1 58 ? -1.671 -5.855 6.551 1 98.38 58 CYS B N 1
ATOM 1505 C CA . CYS B 1 58 ? -1.706 -4.871 7.625 1 98.38 58 CYS B CA 1
ATOM 1506 C C . CYS B 1 58 ? -0.906 -3.627 7.25 1 98.38 58 CYS B C 1
ATOM 1508 O O . CYS B 1 58 ? 0.243 -3.73 6.816 1 98.38 58 CYS B O 1
ATOM 1510 N N . SER B 1 59 ? -1.53 -2.561 7.422 1 97.62 59 SER B N 1
ATOM 1511 C CA . SER B 1 59 ? -0.967 -1.248 7.121 1 97.62 59 SER B CA 1
ATOM 1512 C C . SER B 1 59 ? -1.422 -0.207 8.141 1 97.62 59 SER B C 1
ATOM 1514 O O . SER B 1 59 ? -2.348 -0.453 8.914 1 97.62 59 SER B O 1
ATOM 1516 N N . GLY B 1 60 ? -0.712 0.964 8.047 1 97.19 60 GLY B N 1
ATOM 1517 C CA . GLY B 1 60 ? -1.068 2.051 8.945 1 97.19 60 GLY B CA 1
ATOM 1518 C C . GLY B 1 60 ? -0.069 2.248 10.07 1 97.19 60 GLY B C 1
ATOM 1519 O O . GLY B 1 60 ? 1.024 1.68 10.039 1 97.19 60 GLY B O 1
ATOM 1520 N N . CYS B 1 61 ? -0.459 3.197 10.961 1 95.81 61 CYS B N 1
ATOM 1521 C CA . CYS B 1 61 ? 0.443 3.547 12.055 1 95.81 61 CYS B CA 1
ATOM 1522 C C . CYS B 1 61 ? -0.238 3.367 13.406 1 95.81 61 CYS B C 1
ATOM 1524 O O . CYS B 1 61 ? -1.459 3.223 13.477 1 95.81 61 CYS B O 1
ATOM 1526 N N . CYS B 1 62 ? 0.62 3.246 14.367 1 95.25 62 CYS B N 1
ATOM 1527 C CA . CYS B 1 62 ? 0.163 3.098 15.75 1 95.25 62 CYS B CA 1
ATOM 1528 C C . CYS B 1 62 ? 0.262 4.418 16.5 1 95.25 62 CYS B C 1
ATOM 1530 O O . CYS B 1 62 ? 0.869 5.371 16.016 1 95.25 62 CYS B O 1
ATOM 1532 N N . GLY B 1 63 ? -0.45 4.566 17.609 1 90.38 63 GLY B N 1
ATOM 1533 C CA . GLY B 1 63 ? -0.418 5.781 18.406 1 90.38 63 GLY B CA 1
ATOM 1534 C C . GLY B 1 63 ? 0.93 6.031 19.062 1 90.38 63 GLY B C 1
ATOM 1535 O O . GLY B 1 63 ? 1.289 7.18 19.328 1 90.38 63 GLY B O 1
ATOM 1536 N N . ASP B 1 64 ? 1.549 4.949 19.266 1 85.81 64 ASP B N 1
ATOM 1537 C CA . ASP B 1 64 ? 2.891 4.973 19.828 1 85.81 64 ASP B CA 1
ATOM 1538 C C . ASP B 1 64 ? 3.93 4.504 18.812 1 85.81 64 ASP B C 1
ATOM 1540 O O . ASP B 1 64 ? 3.793 3.428 18.234 1 85.81 64 ASP B O 1
ATOM 1544 N N . GLU B 1 65 ? 4.961 5.27 18.719 1 83 65 GLU B N 1
ATOM 1545 C CA . GLU B 1 65 ? 5.98 4.977 17.7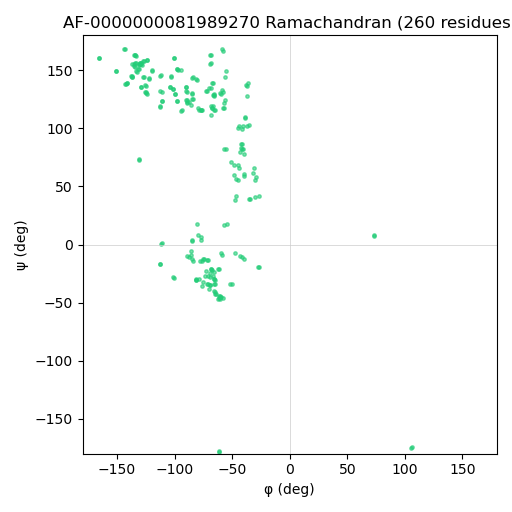03 1 83 65 GLU B CA 1
ATOM 1546 C C . GLU B 1 65 ? 6.727 3.688 18.047 1 83 65 GLU B C 1
ATOM 1548 O O . GLU B 1 65 ? 7.402 3.113 17.188 1 83 65 GLU B O 1
ATOM 1553 N N . ARG B 1 66 ? 6.645 3.361 19.328 1 86.69 66 ARG B N 1
ATOM 1554 C CA . ARG B 1 66 ? 7.324 2.143 19.75 1 86.69 66 ARG B CA 1
ATOM 1555 C C . ARG B 1 66 ? 6.547 0.904 19.312 1 86.69 66 ARG B C 1
ATOM 1557 O O . ARG B 1 66 ? 7.074 -0.21 19.359 1 86.69 66 ARG B O 1
ATOM 1564 N N . LEU B 1 67 ? 5.402 1.098 18.906 1 92.69 67 LEU B N 1
ATOM 1565 C CA . LEU B 1 67 ? 4.559 -0.013 18.484 1 92.69 67 LEU B CA 1
ATOM 1566 C C . LEU B 1 67 ? 4.598 -0.175 16.969 1 92.69 67 LEU B C 1
ATOM 1568 O O . LEU B 1 67 ? 4.812 0.796 16.25 1 92.69 67 LEU B O 1
ATOM 1572 N N . HIS B 1 68 ? 4.41 -1.406 16.531 1 95.19 68 HIS B N 1
ATOM 1573 C CA . HIS B 1 68 ? 4.352 -1.719 15.102 1 95.19 68 HIS B CA 1
ATOM 1574 C C . HIS B 1 68 ? 3.031 -2.393 14.742 1 95.19 68 HIS B C 1
ATOM 1576 O O . HIS B 1 68 ? 2.48 -3.156 15.539 1 95.19 68 HIS B O 1
ATOM 1582 N N . CYS B 1 69 ? 2.527 -2.049 13.578 1 96.94 69 CYS B N 1
ATOM 1583 C CA . CYS B 1 69 ? 1.321 -2.674 13.047 1 96.94 69 CYS B CA 1
ATOM 1584 C C . CYS B 1 69 ? 1.629 -4.055 12.477 1 96.94 69 CYS B C 1
ATOM 1586 O O . CYS B 1 69 ? 2.336 -4.176 11.477 1 96.94 69 CYS B O 1
ATOM 1588 N N . VAL B 1 70 ? 1.041 -5.102 13.102 1 97.69 70 VAL B N 1
ATOM 1589 C CA . VAL B 1 70 ? 1.445 -6.449 12.719 1 97.69 70 VAL B CA 1
ATOM 1590 C C . VAL B 1 70 ? 0.21 -7.332 12.547 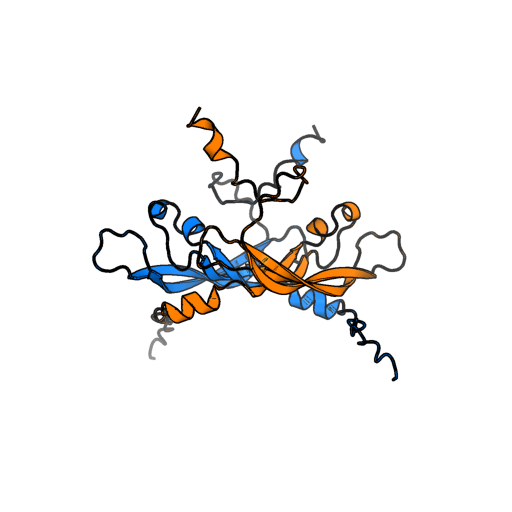1 97.69 70 VAL B C 1
ATOM 1592 O O . VAL B 1 70 ? -0.826 -7.086 13.172 1 97.69 70 VAL B O 1
ATOM 1595 N N . ALA B 1 71 ? 0.395 -8.375 11.68 1 97.06 71 ALA B N 1
ATOM 1596 C CA . ALA B 1 71 ? -0.688 -9.328 11.469 1 97.06 71 ALA B CA 1
ATOM 1597 C C . ALA B 1 71 ? -0.854 -10.234 12.688 1 97.06 71 ALA B C 1
ATOM 1599 O O . ALA B 1 71 ? 0.124 -10.789 13.195 1 97.06 71 ALA B O 1
ATOM 1600 N N . THR B 1 72 ? -2.078 -10.398 13.141 1 97.31 72 THR B N 1
ATOM 1601 C CA . THR B 1 72 ? -2.342 -11.32 14.242 1 97.31 72 THR B CA 1
ATOM 1602 C C . THR B 1 72 ? -3.166 -12.516 13.758 1 97.31 72 THR B C 1
ATOM 1604 O O . THR B 1 72 ? -3.283 -13.523 14.461 1 97.31 72 THR B O 1
ATOM 1607 N N . GLU B 1 73 ? -3.77 -12.375 12.617 1 97.44 73 GLU B N 1
ATOM 1608 C CA . GLU B 1 73 ? -4.488 -13.453 11.938 1 97.44 73 GLU B CA 1
ATOM 1609 C C . GLU B 1 73 ? -4.27 -13.398 10.43 1 97.44 73 GLU B C 1
ATOM 1611 O O . GLU B 1 73 ? -4.242 -12.312 9.844 1 97.44 73 GLU B O 1
ATOM 1616 N N . THR B 1 74 ? -4.09 -14.594 9.898 1 96 74 THR B N 1
ATOM 1617 C CA . THR B 1 74 ? -3.891 -14.664 8.453 1 96 74 THR B CA 1
ATOM 1618 C C . THR B 1 74 ? -4.809 -15.711 7.832 1 96 74 THR B C 1
ATOM 1620 O O . THR B 1 74 ? -5.34 -16.578 8.531 1 96 74 THR B O 1
ATOM 1623 N N . THR B 1 75 ? -5.121 -15.547 6.586 1 95.75 75 THR B N 1
ATOM 1624 C CA . THR B 1 75 ? -5.844 -16.516 5.758 1 95.75 75 THR B CA 1
ATOM 1625 C C . THR B 1 75 ? -5.152 -16.688 4.41 1 95.75 75 THR B C 1
ATOM 1627 O O . THR B 1 75 ? -4.391 -15.82 3.979 1 95.75 75 THR B O 1
ATOM 1630 N N . ASN B 1 76 ? -5.406 -17.828 3.832 1 94.5 76 ASN B N 1
ATOM 1631 C CA . ASN B 1 76 ? -4.844 -18.062 2.508 1 94.5 76 ASN B CA 1
ATOM 1632 C C . ASN B 1 76 ? -5.895 -17.906 1.415 1 94.5 76 ASN B C 1
ATOM 1634 O O . ASN B 1 76 ? -7.074 -18.203 1.634 1 94.5 76 ASN B O 1
ATOM 1638 N N . ILE B 1 77 ? -5.461 -17.391 0.306 1 94.06 77 ILE B N 1
ATOM 1639 C CA . ILE B 1 77 ? -6.305 -17.266 -0.876 1 94.06 77 ILE B CA 1
ATOM 1640 C C . ILE B 1 77 ? -5.59 -17.859 -2.088 1 94.06 77 ILE B C 1
ATOM 1642 O O . ILE B 1 77 ? -4.387 -17.656 -2.268 1 94.06 77 ILE B O 1
ATOM 1646 N N . THR B 1 78 ? -6.324 -18.625 -2.857 1 95.25 78 THR B N 1
ATOM 1647 C CA . THR B 1 78 ? -5.758 -19.203 -4.07 1 95.25 78 THR B CA 1
ATOM 1648 C C . THR B 1 78 ? -6.191 -18.422 -5.301 1 95.25 78 THR B C 1
ATOM 1650 O O . THR B 1 78 ? -7.363 -18.062 -5.438 1 95.25 78 THR B O 1
ATOM 1653 N N . MET B 1 79 ? -5.23 -18.141 -6.148 1 94.75 79 MET B N 1
ATOM 1654 C CA . MET B 1 79 ? -5.504 -17.344 -7.336 1 94.75 79 MET B CA 1
ATOM 1655 C C . MET B 1 79 ? -5.02 -18.047 -8.602 1 94.75 79 MET B C 1
ATOM 1657 O O . MET B 1 79 ? -3.99 -18.719 -8.578 1 94.75 79 MET B O 1
ATOM 1661 N N . GLN B 1 80 ? -5.824 -17.844 -9.688 1 93.31 80 GLN B N 1
ATOM 1662 C CA . GLN B 1 80 ? -5.426 -18.344 -10.992 1 93.31 80 GLN B CA 1
ATOM 1663 C C . GLN B 1 80 ? -4.605 -17.312 -11.758 1 93.31 80 GLN B C 1
ATOM 1665 O O . GLN B 1 80 ? -5.004 -16.141 -11.852 1 93.31 80 GLN B O 1
ATOM 1670 N N . LEU B 1 81 ? -3.521 -17.828 -12.273 1 92.12 81 LEU B N 1
ATOM 1671 C CA . LEU B 1 81 ? -2.631 -16.953 -13.031 1 92.12 81 LEU B CA 1
ATOM 1672 C C . LEU B 1 81 ? -2.186 -17.625 -14.32 1 92.12 81 LEU B C 1
ATOM 1674 O O . LEU B 1 81 ? -2.383 -18.828 -14.5 1 92.12 81 LEU B O 1
ATOM 1678 N N . LEU B 1 82 ? -1.669 -16.797 -15.242 1 88.31 82 LEU B N 1
ATOM 1679 C CA . LEU B 1 82 ? -1.041 -17.328 -16.453 1 88.31 82 LEU B CA 1
ATOM 1680 C C . LEU B 1 82 ? 0.476 -17.375 -16.297 1 88.31 82 LEU B C 1
ATOM 1682 O O . LEU B 1 82 ? 1.096 -16.391 -15.906 1 88.31 82 LEU B O 1
ATOM 1686 N N . LYS B 1 83 ? 1.058 -18.547 -16.469 1 83.44 83 LYS B N 1
ATOM 1687 C CA . LYS B 1 83 ? 2.51 -18.688 -16.453 1 83.44 83 LYS B CA 1
ATOM 1688 C C . LYS B 1 83 ? 3.086 -18.625 -17.859 1 83.44 83 LYS B C 1
ATOM 1690 O O . LYS B 1 83 ? 2.814 -19.516 -18.688 1 83.44 83 LYS B O 1
ATOM 1695 N N . MET B 1 84 ? 3.836 -17.594 -18.047 1 72.44 84 MET B N 1
ATOM 1696 C CA . MET B 1 84 ? 4.398 -17.406 -19.391 1 72.44 84 MET B CA 1
ATOM 1697 C C . MET B 1 84 ? 5.625 -18.297 -19.578 1 72.44 84 MET B C 1
ATOM 1699 O O . MET B 1 84 ? 6.422 -18.469 -18.656 1 72.44 84 MET B O 1
ATOM 1703 N N . ASN B 1 85 ? 5.754 -18.828 -20.734 1 66.88 85 ASN B N 1
ATOM 1704 C CA . ASN B 1 85 ? 6.832 -19.641 -21.281 1 66.88 85 ASN B CA 1
ATOM 1705 C C . ASN B 1 85 ? 6.84 -21.047 -20.688 1 66.88 85 ASN B C 1
ATOM 1707 O O . ASN B 1 85 ? 7.875 -21.719 -20.672 1 66.88 85 ASN B O 1
ATOM 1711 N N . SER B 1 86 ? 5.852 -21.297 -19.984 1 57.44 86 SER B N 1
ATOM 1712 C CA . SER B 1 86 ? 5.941 -22.656 -19.438 1 57.44 86 SER B CA 1
ATOM 1713 C C . SER B 1 86 ? 5.883 -23.688 -20.562 1 57.44 86 SER B C 1
ATOM 1715 O O . SER B 1 86 ? 5.203 -23.484 -21.562 1 57.44 86 SER B O 1
ATOM 1717 N N . GLU B 1 87 ? 7.031 -24.312 -20.578 1 59.62 87 GLU B N 1
ATOM 1718 C CA . GLU B 1 87 ? 7 -25.516 -21.422 1 59.62 87 GLU B CA 1
ATOM 1719 C C . GLU B 1 87 ? 5.688 -26.266 -21.266 1 59.62 87 GLU B C 1
ATOM 1721 O O . GLU B 1 87 ? 5.379 -27.156 -22.047 1 59.62 87 GLU B O 1
ATOM 1726 N N . GLU B 1 88 ? 5.004 -25.828 -20.234 1 57.06 88 GLU B N 1
ATOM 1727 C CA . GLU B 1 88 ? 3.859 -26.703 -19.969 1 57.06 88 GLU B CA 1
ATOM 1728 C C . GLU B 1 88 ? 2.666 -26.312 -20.844 1 57.06 88 GLU B C 1
ATOM 1730 O O . GLU B 1 88 ? 2.523 -25.156 -21.25 1 57.06 88 GLU B O 1
ATOM 1735 N N . LYS B 1 89 ? 1.995 -27.297 -21.25 1 62.12 89 LYS B N 1
ATOM 1736 C CA . LYS B 1 89 ? 0.816 -27.281 -22.109 1 62.12 89 LYS B CA 1
ATOM 1737 C C . LYS B 1 89 ? -0.229 -26.297 -21.609 1 62.12 89 LYS B C 1
ATOM 1739 O O . LYS B 1 89 ? -0.977 -25.719 -22.391 1 62.12 89 LYS B O 1
ATOM 1744 N N . THR B 1 90 ? -0.228 -26.234 -20.047 1 65.25 90 THR B N 1
ATOM 1745 C CA . THR B 1 90 ? -1.289 -25.344 -19.594 1 65.25 90 THR B CA 1
ATOM 1746 C C . THR B 1 90 ? -0.703 -24.094 -18.953 1 65.25 90 THR B C 1
ATOM 1748 O O . THR B 1 90 ? -0.079 -24.156 -17.891 1 65.25 90 THR B O 1
ATOM 1751 N N . PRO B 1 91 ? -1.023 -23.062 -19.547 1 80.31 91 PRO B N 1
ATOM 1752 C CA . PRO B 1 91 ? -0.38 -21.812 -19.125 1 80.31 91 PRO B CA 1
ATOM 1753 C C . PRO B 1 91 ? -0.944 -21.266 -17.812 1 80.31 91 PRO B C 1
ATOM 1755 O O . PRO B 1 91 ? -0.297 -20.453 -17.156 1 80.31 91 PRO B O 1
ATOM 1758 N N . TYR B 1 92 ? -2.119 -21.859 -17.438 1 86.75 92 TYR B N 1
ATOM 1759 C CA . TYR B 1 92 ? -2.695 -21.344 -16.203 1 86.75 92 TYR B CA 1
ATOM 1760 C C . TYR B 1 92 ? -2.197 -22.125 -15 1 86.75 92 TYR B C 1
ATOM 1762 O O . TYR B 1 92 ? -2.064 -23.359 -15.062 1 86.75 92 TYR B O 1
ATOM 1770 N N . VAL B 1 93 ? -1.861 -21.359 -14.031 1 88.19 93 VAL B N 1
ATOM 1771 C CA . VAL B 1 93 ? -1.409 -21.953 -12.781 1 88.19 93 VAL B CA 1
ATOM 1772 C C . VAL B 1 93 ? -2.189 -21.359 -11.609 1 88.19 93 VAL B C 1
ATOM 1774 O O . VAL B 1 93 ? -2.785 -20.297 -11.727 1 88.19 93 VAL B O 1
ATOM 1777 N N . GLU B 1 94 ? -2.244 -22.188 -10.523 1 90.5 94 GLU B N 1
ATOM 1778 C CA . GLU B 1 94 ? -2.854 -21.719 -9.289 1 90.5 94 GLU B CA 1
ATOM 1779 C C . GLU B 1 94 ? -1.809 -21.531 -8.188 1 90.5 94 GLU B C 1
ATOM 1781 O O . GLU B 1 94 ? -1.06 -22.469 -7.883 1 90.5 94 GLU B O 1
ATOM 1786 N N . LEU B 1 95 ? -1.801 -20.328 -7.707 1 90.69 95 LEU B N 1
ATOM 1787 C CA . LEU B 1 95 ? -0.868 -20.031 -6.625 1 90.69 95 LEU B CA 1
ATOM 1788 C C . LEU B 1 95 ? -1.613 -19.578 -5.371 1 90.69 95 LEU B C 1
ATOM 1790 O O . LEU B 1 95 ? -2.676 -18.969 -5.461 1 90.69 95 LEU B O 1
ATOM 1794 N N . SER B 1 96 ? -1.033 -19.875 -4.215 1 93.69 96 SER B N 1
ATOM 1795 C CA . SER B 1 96 ? -1.611 -19.5 -2.928 1 93.69 96 SER B CA 1
ATOM 1796 C C . SER B 1 96 ? -0.883 -18.312 -2.32 1 93.69 96 SER B C 1
ATOM 1798 O O . SER B 1 96 ? 0.349 -18.266 -2.322 1 93.69 96 SER B O 1
ATOM 1800 N N . PHE B 1 97 ? -1.69 -17.344 -1.783 1 94.44 97 PHE B N 1
ATOM 1801 C CA . PHE B 1 97 ? -1.135 -16.156 -1.148 1 94.44 97 PHE B CA 1
ATOM 1802 C C . PHE B 1 97 ? -1.706 -15.969 0.253 1 94.44 97 PHE B C 1
ATOM 1804 O O . PHE B 1 97 ? -2.818 -16.422 0.539 1 94.44 97 PHE B O 1
ATOM 1811 N N . THR B 1 98 ? -0.961 -15.242 1.02 1 95.88 98 THR B N 1
ATOM 1812 C CA . THR B 1 98 ? -1.385 -14.977 2.391 1 95.88 98 THR B CA 1
ATOM 1813 C C . THR B 1 98 ? -2.027 -13.594 2.5 1 95.88 98 THR B C 1
ATOM 1815 O O . THR B 1 98 ? -1.46 -12.602 2.043 1 95.88 98 THR B O 1
ATOM 1818 N N . GLU B 1 99 ? -3.225 -13.609 3.117 1 96.88 99 GLU B N 1
ATOM 1819 C CA . GLU B 1 99 ? -3.881 -12.352 3.461 1 96.88 99 GLU B CA 1
ATOM 1820 C C . GLU B 1 99 ? -3.941 -12.156 4.973 1 96.88 99 GLU B C 1
ATOM 1822 O O . GLU B 1 99 ? -4.016 -13.133 5.727 1 96.88 99 GLU B O 1
ATOM 1827 N N . HIS B 1 100 ? -3.811 -10.898 5.312 1 97.12 100 HIS B N 1
ATOM 1828 C CA . HIS B 1 100 ? -3.98 -10.555 6.719 1 97.12 100 HIS B CA 1
ATOM 1829 C C . HIS B 1 100 ? -5.441 -10.242 7.039 1 97.12 100 HIS B C 1
ATOM 1831 O O . HIS B 1 100 ? -6.047 -9.375 6.406 1 97.12 100 HIS B O 1
ATOM 1837 N N . SER B 1 101 ? -5.957 -10.992 8.039 1 97.94 101 SER B N 1
ATOM 1838 C CA . SER B 1 101 ? -7.367 -10.805 8.359 1 97.94 101 SER B CA 1
ATOM 1839 C C . SER B 1 101 ? -7.543 -9.922 9.586 1 97.94 101 SER B C 1
ATOM 1841 O O . SER B 1 101 ? -8.586 -9.281 9.758 1 97.94 101 SER B O 1
ATOM 1843 N N . LYS B 1 102 ? -6.562 -9.961 10.453 1 98.31 102 LYS B N 1
ATOM 1844 C CA . LYS B 1 102 ? -6.555 -9.109 11.641 1 98.31 102 LYS B CA 1
ATOM 1845 C C . LYS B 1 102 ? -5.172 -8.516 11.883 1 98.31 102 LYS B C 1
ATOM 1847 O O . LYS B 1 102 ? -4.156 -9.141 11.578 1 98.31 102 LYS B O 1
ATOM 1852 N N . CYS B 1 103 ? -5.148 -7.328 12.359 1 98.19 103 CYS B N 1
ATOM 1853 C CA . CYS B 1 103 ? -3.914 -6.617 12.68 1 98.19 103 CYS B CA 1
ATOM 1854 C C . CYS B 1 103 ? -3.969 -6.027 14.086 1 98.19 103 CYS B C 1
ATOM 1856 O O . CYS B 1 103 ? -5.051 -5.836 14.641 1 98.19 103 CYS B O 1
ATOM 1858 N N . ALA B 1 104 ? -2.814 -5.816 14.656 1 97.94 104 ALA B N 1
ATOM 1859 C CA . ALA B 1 104 ? -2.715 -5.156 15.961 1 97.94 104 ALA B CA 1
ATOM 1860 C C . ALA B 1 104 ? -1.395 -4.406 16.094 1 97.94 104 ALA B C 1
ATOM 1862 O O . ALA B 1 104 ? -0.406 -4.754 15.445 1 97.94 104 ALA B O 1
ATOM 1863 N N . CYS B 1 105 ? -1.446 -3.318 16.859 1 97.19 105 CYS B N 1
ATOM 1864 C CA . CYS B 1 105 ? -0.219 -2.637 17.25 1 97.19 105 CYS B CA 1
ATOM 1865 C C . CYS B 1 105 ? 0.459 -3.363 18.406 1 97.19 105 CYS B C 1
ATOM 1867 O O . CYS B 1 105 ? -0.138 -3.545 19.469 1 97.19 105 CYS B O 1
ATOM 1869 N N . ARG B 1 106 ? 1.675 -3.85 18.125 1 96.25 106 ARG B N 1
ATOM 1870 C CA . ARG B 1 106 ? 2.402 -4.625 19.125 1 96.25 106 ARG B CA 1
ATOM 1871 C C . ARG B 1 106 ? 3.84 -4.133 19.266 1 96.25 106 ARG B C 1
ATOM 1873 O O . ARG B 1 106 ? 4.406 -3.588 18.312 1 96.25 106 ARG B O 1
ATOM 1880 N N . TYR B 1 107 ? 4.371 -4.336 20.562 1 91.06 107 TYR B N 1
ATOM 1881 C CA . TYR B 1 107 ? 5.789 -4.047 20.75 1 91.06 107 TYR B CA 1
ATOM 1882 C C . TYR B 1 107 ? 6.652 -5.047 19.984 1 91.06 107 TYR B C 1
ATOM 1884 O O . TYR B 1 107 ? 6.301 -6.227 19.875 1 91.06 107 TYR B O 1
ATOM 1892 N N . VAL B 1 108 ? 7.387 -4.656 19.078 1 70.44 108 VAL B N 1
ATOM 1893 C CA . VAL B 1 108 ? 8.273 -5.613 18.422 1 70.44 108 VAL B CA 1
ATOM 1894 C C . VAL B 1 108 ? 9.18 -6.27 19.469 1 70.44 108 VAL B C 1
ATOM 1896 O O . VAL B 1 108 ? 9.93 -5.582 20.156 1 70.44 108 VAL B O 1
ATOM 1899 N N . SER B 1 109 ? 8.734 -7.211 20.109 1 52.69 109 SER B N 1
ATOM 1900 C CA . SER B 1 109 ? 9.633 -7.93 21 1 52.69 109 SER B CA 1
ATOM 1901 C C . SER B 1 109 ? 11 -8.133 20.359 1 52.69 109 SER B C 1
ATOM 1903 O O . SER B 1 109 ? 11.102 -8.719 19.281 1 52.69 109 SER B O 1
ATOM 1905 N N . VAL B 1 110 ? 11.867 -7.219 20.375 1 43.78 110 VAL B N 1
ATOM 1906 C CA . VAL B 1 110 ? 13.227 -7.699 20.125 1 43.78 110 VAL B CA 1
ATOM 1907 C C . VAL B 1 110 ? 13.438 -9.031 20.844 1 43.78 110 VAL B C 1
ATOM 1909 O O . VAL B 1 110 ? 13.523 -9.07 22.078 1 43.78 110 VAL B O 1
ATOM 1912 N N . ALA B 1 111 ? 12.781 -10.102 20.641 1 38.75 111 ALA B N 1
ATOM 1913 C CA . ALA B 1 111 ? 13.469 -11.328 21.047 1 38.75 111 ALA B CA 1
ATOM 1914 C C . ALA B 1 111 ? 14.953 -11.258 20.719 1 38.75 111 ALA B C 1
ATOM 1916 O O . ALA B 1 111 ? 15.344 -10.734 19.672 1 38.75 111 ALA B O 1
ATOM 1917 N N . PHE B 1 112 ? 15.992 -11.148 21.641 1 35.72 112 PHE B N 1
ATOM 1918 C CA . PHE B 1 112 ? 17.375 -11.586 21.469 1 35.72 112 PHE B CA 1
ATOM 1919 C C . PHE B 1 112 ? 17.453 -12.75 20.484 1 35.72 112 PHE B C 1
ATOM 1921 O O . PHE B 1 112 ? 18.453 -13.461 20.438 1 35.72 112 PHE B O 1
ATOM 1928 N N . GLY B 1 113 ? 16.516 -13.516 20.125 1 34.66 113 GLY B N 1
ATOM 1929 C CA . GLY B 1 113 ? 16.969 -14.609 19.281 1 34.66 113 GLY B CA 1
ATOM 1930 C C . GLY B 1 113 ? 17.594 -14.141 17.984 1 34.66 113 GLY B C 1
ATOM 1931 O O . GLY B 1 113 ? 17.578 -12.945 17.672 1 34.66 113 GLY B O 1
ATOM 1932 N N . GLU B 1 114 ? 18.047 -15.242 17 1 36.62 114 GLU B N 1
ATOM 1933 C CA . GLU B 1 114 ? 18.906 -15.172 15.828 1 36.62 114 GLU B CA 1
ATOM 1934 C C . GLU B 1 114 ? 18.344 -14.203 14.789 1 36.62 114 GLU B C 1
ATOM 1936 O O . GLU B 1 114 ? 17.125 -14.094 14.625 1 36.62 114 GLU B O 1
ATOM 1941 N N . PRO B 1 115 ? 19.156 -13.281 14.203 1 35.5 115 PRO B N 1
ATOM 1942 C CA . PRO B 1 115 ? 18.984 -12.359 13.078 1 35.5 115 PRO B CA 1
ATOM 1943 C C . PRO B 1 115 ? 18.125 -12.945 11.969 1 35.5 115 PRO B C 1
ATOM 1945 O O . PRO B 1 115 ? 18.594 -13.766 11.18 1 35.5 115 PRO B O 1
ATOM 1948 N N . LYS B 1 116 ? 17.109 -13.648 12.234 1 29.19 116 LYS B N 1
ATOM 1949 C CA . LYS B 1 116 ? 16.609 -14.156 10.969 1 29.19 116 LYS B CA 1
ATOM 1950 C C . LYS B 1 116 ? 16.312 -13.016 10 1 29.19 116 LYS B C 1
ATOM 1952 O O . LYS B 1 116 ? 16.094 -11.875 10.414 1 29.19 116 LYS B O 1
ATOM 1957 N N . HIS B 1 117 ? 16.547 -13.211 8.688 1 28.67 117 HIS B N 1
ATOM 1958 C CA . HIS B 1 117 ? 16.578 -12.461 7.438 1 28.67 117 HIS B CA 1
ATOM 1959 C C . HIS B 1 117 ? 15.258 -11.727 7.203 1 28.67 117 HIS B C 1
ATOM 1961 O O . HIS B 1 117 ? 14.445 -12.164 6.383 1 28.67 117 HIS B O 1
ATOM 1967 N N . SER B 1 118 ? 14.406 -11.523 8.172 1 30.77 118 SER B N 1
ATOM 1968 C CA . SER B 1 118 ? 13.188 -10.867 7.723 1 30.77 118 SER B CA 1
ATOM 1969 C C . SER B 1 118 ? 13.5 -9.547 7.016 1 30.77 118 SER B C 1
ATOM 1971 O O . SER B 1 118 ? 14.5 -8.898 7.324 1 30.77 118 SER B O 1
ATOM 1973 N N . VAL B 1 119 ? 13.062 -9.367 5.824 1 29.83 119 VAL B N 1
ATOM 1974 C CA . VAL B 1 119 ? 13.18 -8.203 4.949 1 29.83 119 VAL B CA 1
ATOM 1975 C C . VAL B 1 119 ? 12.812 -6.938 5.723 1 29.83 119 VAL B C 1
ATOM 1977 O O . VAL B 1 119 ? 11.633 -6.652 5.938 1 29.83 119 VAL B O 1
ATOM 1980 N N . LEU B 1 120 ? 13.18 -6.812 6.973 1 31.25 120 LEU B N 1
ATOM 1981 C CA . LEU B 1 120 ? 13.141 -5.547 7.695 1 31.25 120 LEU B CA 1
ATOM 1982 C C . LEU B 1 120 ? 13.719 -4.418 6.844 1 31.25 120 LEU B C 1
ATOM 1984 O O . LEU B 1 120 ? 14.789 -4.57 6.242 1 31.25 120 LEU B O 1
ATOM 1988 N N . ARG B 1 121 ? 12.859 -3.654 6.246 1 28.17 121 ARG B N 1
ATOM 1989 C CA . ARG B 1 121 ? 13.32 -2.457 5.551 1 28.17 121 ARG B CA 1
ATOM 1990 C C . ARG B 1 121 ? 14.469 -1.792 6.309 1 28.17 121 ARG B C 1
ATOM 1992 O O . ARG B 1 121 ? 14.547 -1.888 7.535 1 28.17 121 ARG B O 1
ATOM 1999 N N . CYS B 1 122 ? 15.578 -1.345 5.531 1 30.06 122 CYS B N 1
ATOM 2000 C CA . CYS B 1 122 ? 16.938 -0.793 5.582 1 30.06 122 CYS B CA 1
ATOM 2001 C C . CYS B 1 122 ? 17 0.377 6.559 1 30.06 122 CYS B C 1
ATOM 2003 O O . CYS B 1 122 ? 18.062 0.976 6.734 1 30.06 122 CYS B O 1
ATOM 2005 N N . THR B 1 123 ? 16.016 0.904 7.133 1 30.67 123 THR B N 1
ATOM 2006 C CA . THR B 1 123 ? 16.422 2.141 7.781 1 30.67 123 THR B CA 1
ATOM 2007 C C . THR B 1 123 ? 17.109 1.85 9.117 1 30.67 123 THR B C 1
ATOM 2009 O O . THR B 1 123 ? 17.359 2.766 9.898 1 30.67 123 THR B O 1
ATOM 2012 N N . GLN B 1 124 ? 17.422 0.586 9.477 1 27.38 124 GLN B N 1
ATOM 2013 C CA . GLN B 1 124 ? 17.938 0.467 10.836 1 27.38 124 GLN B CA 1
ATOM 2014 C C . GLN B 1 124 ? 19.344 1.046 10.938 1 27.38 124 GLN B C 1
ATOM 2016 O O . GLN B 1 124 ? 19.984 0.975 12 1 27.38 124 GLN B O 1
ATOM 2021 N N . ILE B 1 125 ? 20.062 1.332 9.859 1 30.77 125 ILE B N 1
ATOM 2022 C CA . ILE B 1 125 ? 21.516 1.34 10.078 1 30.77 125 ILE B CA 1
ATOM 2023 C C . ILE B 1 125 ? 21.891 2.549 10.93 1 30.77 125 ILE B C 1
ATOM 2025 O O . ILE B 1 125 ? 22.922 2.531 11.617 1 30.77 125 ILE B O 1
ATOM 2029 N N . PHE B 1 126 ? 21.375 3.717 10.844 1 27.06 126 PHE B N 1
ATOM 2030 C CA . PHE B 1 126 ? 22.359 4.766 11.078 1 27.06 126 PHE B CA 1
ATOM 2031 C C . PHE B 1 126 ? 22.766 4.816 12.547 1 27.06 126 PHE B C 1
ATOM 2033 O O . PHE B 1 126 ? 23.875 5.234 12.875 1 27.06 126 PHE B O 1
ATOM 2040 N N . TRP B 1 127 ? 22.047 4.457 13.469 1 24.11 127 TRP B N 1
ATOM 2041 C CA . TRP B 1 127 ? 22.453 5.223 14.641 1 24.11 127 TRP B CA 1
ATOM 2042 C C . TRP B 1 127 ? 23.625 4.555 15.336 1 24.11 127 TRP B C 1
ATOM 2044 O O . TRP B 1 127 ? 24.062 5.008 16.391 1 24.11 127 TRP B O 1
ATOM 2054 N N . GLU B 1 128 ? 24.188 3.459 14.797 1 30.5 128 GLU B N 1
ATOM 2055 C CA . GLU B 1 128 ? 25.094 2.918 15.805 1 30.5 128 GLU B CA 1
ATOM 2056 C C . GLU B 1 128 ? 26.312 3.83 16.016 1 30.5 128 GLU B C 1
ATOM 2058 O O . GLU B 1 128 ? 27.062 3.656 16.969 1 30.5 128 GLU B O 1
ATOM 2063 N N . MET B 1 129 ? 26.688 4.648 15.047 1 27.38 129 MET B N 1
ATOM 2064 C CA . MET B 1 129 ? 28.078 5.121 15.156 1 27.38 129 MET B CA 1
ATOM 2065 C C . MET B 1 129 ? 28.188 6.242 16.188 1 27.38 129 MET B C 1
ATOM 2067 O O . MET B 1 129 ? 29.297 6.602 16.594 1 27.38 129 MET B O 1
ATOM 2071 N N . ALA B 1 130 ? 27.281 7.082 16.484 1 26.02 130 ALA B N 1
ATOM 2072 C CA . ALA B 1 130 ? 27.797 8.25 17.188 1 26.02 130 ALA B CA 1
ATOM 2073 C C . ALA B 1 130 ? 28.156 7.898 18.625 1 26.02 130 ALA B C 1
ATOM 2075 O O . ALA B 1 130 ? 28.812 8.68 19.312 1 26.02 130 ALA B O 1
ATOM 2076 N N . ARG B 1 131 ? 27.484 6.848 19.25 1 24.55 131 ARG B N 1
ATOM 2077 C CA . ARG B 1 131 ? 27.812 6.852 20.672 1 24.55 131 ARG B CA 1
ATOM 2078 C C . ARG B 1 131 ? 29.094 6.078 20.953 1 24.55 131 ARG B C 1
ATOM 2080 O O . ARG B 1 131 ? 29.5 5.914 22.094 1 24.55 131 ARG B O 1
ATOM 2087 N N . MET B 1 132 ? 29.609 5.375 19.969 1 23.03 132 MET B N 1
ATOM 2088 C CA . MET B 1 132 ? 30.906 5.047 20.578 1 23.03 132 MET B CA 1
ATOM 2089 C C . MET B 1 132 ? 31.828 6.254 20.562 1 23.03 132 MET B C 1
ATOM 2091 O O . MET B 1 132 ? 31.828 7.039 19.609 1 23.03 132 MET B O 1
#

Nearest PDB structures (foldseek):
  6v7k-assembly1_B  TM=9.351E-01  e=1.766E-10  Homo sapiens
  1mjv-assembly1_B  TM=9.416E-01  e=2.619E-10  Homo sapiens
  3p9w-assembly4_G  TM=9.321E-01  e=6.826E-10  Homo sapiens
  1mkk-assembly1_A  TM=8.721E-01  e=9.572E-10  Homo sapiens
  2gnn-assembly1_B  TM=9.220E-01  e=1.513E-08  Orf virus (strain NZ2)

InterPro domains:
  IPR000072 PDGF/VEGF domain [PF00341] (27-105)
  IPR000072 PDGF/VEGF domain [PS50278] (14-110)
  IPR000072 PDGF/VEGF domain [SM00141] (25-107)
  IPR000072 PDGF/VEGF domain [cd00135] (25-106)
  IPR023581 Platelet-derived growth factor, conserved site [PS00249] (50-62)
  IPR029034 Cystine-knot cytokine [G3DSA:2.10.90.10] (10-121)
  IPR029034 Cystine-knot cytokine [SSF57501] (11-106)
  IPR050507 Platelet-derived/Vascular endothelial growth factor [PTHR12025] (8-107)

Sequence (264 aa):
KPNLFLRNSTTEAAVVSFHDVWNRSSCQPLEKLVDIVAEYPSEVEHVFSPSCVSLRRCSGCCGDERLHCVATETTNITMQLLKMNSEEKTPYVELSFTEHSKCACRYVSVAFGEPKHSVLRCTQIFWEMARMKPNLFLRNSTTEAAVVSFHDVWNRSSCQPLEKLVDIVAEYPSEVEHVFSPSCVSLRRCSGCCGDERLHCVATETTNITMQLLKMNSEEKTPYVELSFTEHSKCACRYVSVAFGEPKHSVLRCTQIFWEMARM

Foldseek 3Di:
DDPPPPCPCPPPPDDDDPVNVDVVQAWWWDKDKAFVCVVPVVVVVWQKVPRIDIATDIGGDDPDNQWDKHAPDKDKDKDWIATPPPPDPGRIDIDIDIHGDGIDTDRPPPPPDDPPPDPPPPPPPPPPPDPD/DDDPPPCPCPPPPDDDDPVNVDVVQAWWWDKDKAFVCVVPVVVVVWQKVPRIDIATDIGGDDPDNQWDKHAPDKDKDKDWIATPPPPDPGRIDIDIDIHGDGIDTGRPPPPPDDPPPDPPDPPPPPDPPPPD

Solvent-accessible surface area (backbone atoms only — not comparable to full-atom values): 15614 Å² total; per-residue (Å²): 131,85,85,80,75,80,78,79,79,73,69,79,57,70,67,41,46,45,68,60,40,42,67,61,11,39,48,31,54,36,66,39,65,40,49,46,52,77,76,39,54,85,56,51,91,42,54,47,43,61,46,26,36,61,35,33,38,49,36,46,32,42,98,44,87,73,32,41,50,35,69,76,35,71,46,70,42,34,35,35,34,36,41,49,83,49,90,49,92,63,40,65,42,79,48,78,44,77,28,30,75,35,42,42,69,37,67,69,70,74,62,87,64,82,85,66,85,64,88,62,79,77,78,74,64,74,70,68,63,76,80,106,131,86,82,82,76,77,78,79,77,75,68,79,59,69,66,40,46,44,69,59,42,42,68,62,11,40,47,31,54,35,66,40,64,41,51,44,52,77,77,37,55,85,55,51,91,42,55,47,44,60,46,26,37,62,36,34,36,50,37,46,33,41,98,43,86,74,33,38,49,36,68,76,35,73,46,71,43,34,35,35,34,36,40,49,81,48,88,50,92,63,40,64,43,77,47,78,44,77,26,31,74,36,40,42,68,38,68,69,69,76,62,86,64,80,83,66,85,64,88,65,78,78,77,74,63,69,71,69,64,75,79,106

Organism: Salvator merianae (NCBI:txid96440)